Protein AF-A0A9W8LZ26-F1 (afdb_monomer_lite)

Radius of gyration: 51.11 Å; chains: 1; bounding box: 99×63×144 Å

Structure (mmCIF, N/CA/C/O backbone):
data_AF-A0A9W8LZ26-F1
#
_entry.id   AF-A0A9W8LZ26-F1
#
loop_
_atom_site.group_PDB
_atom_site.id
_atom_site.type_symbol
_atom_site.label_atom_id
_atom_site.label_alt_id
_atom_site.label_comp_id
_atom_site.label_asym_id
_atom_site.label_entity_id
_atom_site.label_seq_id
_atom_site.pdbx_PDB_ins_code
_atom_site.Cartn_x
_atom_site.Cartn_y
_atom_site.Cartn_z
_atom_site.occupancy
_atom_site.B_iso_or_equiv
_atom_site.auth_seq_id
_atom_site.auth_comp_id
_atom_site.auth_asym_id
_atom_site.auth_atom_id
_atom_site.pdbx_PDB_model_num
ATOM 1 N N . MET A 1 1 ? -33.937 34.976 28.701 1.00 38.03 1 MET A N 1
ATOM 2 C CA . MET A 1 1 ? -32.952 35.588 27.787 1.00 38.03 1 MET A CA 1
ATOM 3 C C . MET A 1 1 ? -32.474 34.515 26.822 1.00 38.03 1 MET A C 1
ATOM 5 O O . MET A 1 1 ? -32.054 33.463 27.275 1.00 38.03 1 MET A O 1
ATOM 9 N N . ASN A 1 2 ? -32.680 34.784 25.532 1.00 42.53 2 ASN A N 1
ATOM 10 C CA . ASN A 1 2 ? -32.258 34.099 24.302 1.00 42.53 2 ASN A CA 1
ATOM 11 C C . ASN A 1 2 ? -32.280 32.561 24.238 1.00 42.53 2 ASN A C 1
ATOM 13 O O . ASN A 1 2 ? -31.302 31.868 24.490 1.00 42.53 2 ASN A O 1
ATOM 17 N N . VAL A 1 3 ? -33.429 32.090 23.750 1.00 39.72 3 VAL A N 1
ATOM 18 C CA . VAL A 1 3 ? -33.665 30.825 23.048 1.00 39.72 3 VAL A CA 1
ATOM 19 C C . VAL A 1 3 ? -33.300 31.019 21.570 1.00 39.72 3 VAL A C 1
ATOM 21 O O . VAL A 1 3 ? -33.713 32.014 20.978 1.00 39.72 3 VAL A O 1
ATOM 24 N N . ALA A 1 4 ? -32.597 30.067 20.952 1.00 46.25 4 ALA A N 1
ATOM 25 C CA . ALA A 1 4 ? -32.502 29.974 19.494 1.00 46.25 4 ALA A CA 1
ATOM 26 C C . ALA A 1 4 ? -32.597 28.511 19.031 1.00 46.25 4 ALA A C 1
ATOM 28 O O . ALA A 1 4 ? -31.665 27.723 19.154 1.00 46.25 4 ALA A O 1
ATOM 29 N N . THR A 1 5 ? -33.764 28.177 18.489 1.00 56.88 5 THR A N 1
ATOM 30 C CA . THR A 1 5 ? -34.102 26.967 17.729 1.00 56.88 5 THR A CA 1
ATOM 31 C C . THR A 1 5 ? -34.085 27.267 16.224 1.00 56.88 5 THR A C 1
ATOM 33 O O . THR A 1 5 ? -34.658 28.279 15.824 1.00 56.88 5 THR A O 1
ATOM 36 N N . ARG A 1 6 ? -33.540 26.369 15.387 1.00 43.69 6 ARG A N 1
ATOM 37 C CA . ARG A 1 6 ? -33.897 26.134 13.958 1.00 43.69 6 ARG A CA 1
ATOM 38 C C . ARG A 1 6 ? -33.152 24.865 13.500 1.00 43.69 6 ARG A C 1
ATOM 40 O O . ARG A 1 6 ? -31.937 24.833 13.600 1.00 43.69 6 ARG A O 1
ATOM 47 N N . SER A 1 7 ? -33.762 23.715 13.197 1.00 46.25 7 SER A N 1
ATOM 48 C CA . SER A 1 7 ? -34.788 23.337 12.196 1.00 46.25 7 SER A CA 1
ATOM 49 C C . SER A 1 7 ? -34.306 23.311 10.732 1.00 46.25 7 SER A C 1
ATOM 51 O O . SER A 1 7 ? -34.410 24.301 10.022 1.00 46.25 7 SER A O 1
ATOM 53 N N . ARG A 1 8 ? -33.807 22.133 10.317 1.00 39.56 8 ARG A N 1
ATOM 54 C CA . ARG A 1 8 ? -34.265 21.238 9.220 1.00 39.56 8 ARG A CA 1
ATOM 55 C C . ARG A 1 8 ? -34.814 21.823 7.894 1.00 39.56 8 ARG A C 1
ATOM 57 O O . ARG A 1 8 ? -35.910 22.365 7.879 1.00 39.56 8 ARG A O 1
ATOM 64 N N . ALA A 1 9 ? -34.172 21.437 6.781 1.00 39.78 9 ALA A N 1
ATOM 65 C CA . ALA A 1 9 ? -34.732 20.981 5.481 1.00 39.78 9 ALA A CA 1
ATOM 66 C C . ALA A 1 9 ? -33.552 20.349 4.695 1.00 39.78 9 ALA A C 1
ATOM 68 O O . ALA A 1 9 ? -32.489 20.951 4.665 1.00 39.78 9 ALA A O 1
ATOM 69 N N . LYS A 1 10 ? -33.501 19.086 4.240 1.00 45.56 10 LYS A N 1
ATOM 70 C CA . LYS A 1 10 ? -34.348 18.234 3.376 1.00 45.56 10 LYS A CA 1
ATOM 71 C C . LYS A 1 10 ? -34.449 18.738 1.926 1.00 45.56 10 LYS A C 1
ATOM 73 O O . LYS A 1 10 ? -35.217 19.645 1.643 1.00 45.56 10 LYS A O 1
ATOM 78 N N . GLY A 1 11 ? -33.731 18.062 1.027 1.00 34.81 11 GLY A N 1
ATOM 79 C CA . GLY A 1 11 ? -33.893 18.124 -0.425 1.00 34.81 11 GLY A CA 1
ATOM 80 C C . GLY A 1 11 ? -33.136 16.963 -1.072 1.00 34.81 11 GLY A C 1
ATOM 81 O O . GLY A 1 11 ? -31.912 16.972 -1.099 1.00 34.81 11 GLY A O 1
ATOM 82 N N . GLY A 1 12 ? -33.866 15.935 -1.506 1.00 35.41 12 GLY A N 1
ATOM 83 C CA . GLY A 1 12 ? -33.366 14.851 -2.348 1.00 35.41 12 GLY A CA 1
ATOM 84 C C . GLY A 1 12 ? -33.917 14.987 -3.768 1.00 35.41 12 GLY A C 1
ATOM 85 O O . GLY A 1 12 ? -34.971 15.591 -3.948 1.00 35.41 12 GLY A O 1
ATOM 86 N N . ASN A 1 13 ? -33.202 14.418 -4.739 1.00 33.62 13 ASN A N 1
ATOM 87 C CA . ASN A 1 13 ? -33.665 14.095 -6.096 1.00 33.62 13 ASN A CA 1
ATOM 88 C C . ASN A 1 13 ? -32.665 13.042 -6.651 1.00 33.62 13 ASN A C 1
ATOM 90 O O . ASN A 1 13 ? -31.481 13.354 -6.730 1.00 33.62 13 ASN A O 1
ATOM 94 N N . THR A 1 14 ? -32.927 11.724 -6.696 1.00 35.66 14 THR A N 1
ATOM 95 C CA . THR A 1 14 ? -33.612 10.915 -7.747 1.00 35.66 14 THR A CA 1
ATOM 96 C C . THR A 1 14 ? -33.300 11.380 -9.175 1.00 35.66 14 THR A C 1
ATOM 98 O O . THR A 1 14 ? -33.681 12.486 -9.526 1.00 35.66 14 THR A O 1
ATOM 101 N N . GLY A 1 15 ? -32.460 10.662 -9.943 1.00 33.94 15 GLY A N 1
ATOM 102 C CA . GLY A 1 15 ? -32.835 9.605 -10.923 1.00 33.94 15 GLY A CA 1
ATOM 103 C C . GLY A 1 15 ? -32.964 10.245 -12.323 1.00 33.94 15 GLY A C 1
ATOM 104 O O . GLY A 1 15 ? -33.604 11.278 -12.413 1.00 33.94 15 GLY A O 1
ATOM 105 N N . THR A 1 16 ? -32.270 9.858 -13.404 1.00 31.34 16 THR A N 1
ATOM 106 C CA . THR A 1 16 ? -32.404 8.653 -14.265 1.00 31.34 16 THR A CA 1
ATOM 107 C C . THR A 1 16 ? -31.332 8.739 -15.379 1.00 31.34 16 THR A C 1
ATOM 109 O O . THR A 1 16 ? -31.106 9.819 -15.909 1.00 31.34 16 THR A O 1
ATOM 112 N N . ALA A 1 17 ? -30.516 7.704 -15.611 1.00 35.78 17 ALA A N 1
ATOM 113 C CA . ALA A 1 17 ? -30.576 6.756 -16.743 1.00 35.78 17 ALA A CA 1
ATOM 114 C C . ALA A 1 17 ? -30.560 7.358 -18.171 1.00 35.78 17 ALA A C 1
ATOM 116 O O . ALA A 1 17 ? -31.575 7.893 -18.590 1.00 35.78 17 ALA A O 1
ATOM 117 N N . GLN A 1 18 ? -29.484 7.132 -18.948 1.00 31.70 18 GLN A N 1
ATOM 118 C CA . GLN A 1 18 ? -29.562 6.473 -20.268 1.00 31.70 18 GLN A CA 1
ATOM 119 C C . GLN A 1 18 ? -28.184 6.152 -20.883 1.00 31.70 18 GLN A C 1
ATOM 121 O O . GLN A 1 18 ? -27.165 6.769 -20.597 1.00 31.70 18 GLN A O 1
ATOM 126 N N . SER A 1 19 ? -28.217 5.114 -21.704 1.00 33.69 19 SER A N 1
ATOM 127 C CA . SER A 1 19 ? -27.185 4.285 -22.324 1.00 33.69 19 SER A CA 1
ATOM 128 C C . SER A 1 19 ? -26.871 4.678 -23.783 1.00 33.69 19 SER A C 1
ATOM 130 O O . SER A 1 19 ? -27.836 4.884 -24.504 1.00 33.69 19 SER A O 1
ATOM 132 N N . THR A 1 20 ? -25.571 4.668 -24.175 1.00 33.38 20 THR A N 1
ATOM 133 C CA . THR A 1 20 ? -24.897 4.220 -25.456 1.00 33.38 20 THR A CA 1
ATOM 134 C C . THR A 1 20 ? -25.502 4.554 -26.853 1.00 33.38 20 THR A C 1
ATOM 136 O O . THR A 1 20 ? -26.704 4.769 -26.915 1.00 33.38 20 THR A O 1
ATOM 139 N N . PRO A 1 21 ? -24.830 4.374 -28.031 1.00 53.09 21 PRO A N 1
ATOM 140 C CA . PRO A 1 21 ? -23.408 4.365 -28.475 1.00 53.09 21 PRO A CA 1
ATOM 141 C C . PRO A 1 21 ? -23.159 5.161 -29.815 1.00 53.09 21 PRO A C 1
ATOM 143 O O . PRO A 1 21 ? -24.051 5.861 -30.282 1.00 53.09 21 PRO A O 1
ATOM 146 N N . ASN A 1 22 ? -21.993 4.943 -30.468 1.00 31.17 22 ASN A N 1
ATOM 147 C CA . ASN A 1 22 ? -21.564 5.293 -31.856 1.00 31.17 22 ASN A CA 1
ATOM 148 C C . ASN A 1 22 ? -21.187 6.762 -32.156 1.00 31.17 22 ASN A C 1
ATOM 150 O O . ASN A 1 22 ? -21.786 7.666 -31.599 1.00 31.17 22 ASN A O 1
ATOM 154 N N . SER A 1 23 ? -20.315 7.128 -33.106 1.00 34.41 23 SER A N 1
ATOM 155 C CA . SER A 1 23 ? -19.194 6.547 -33.885 1.0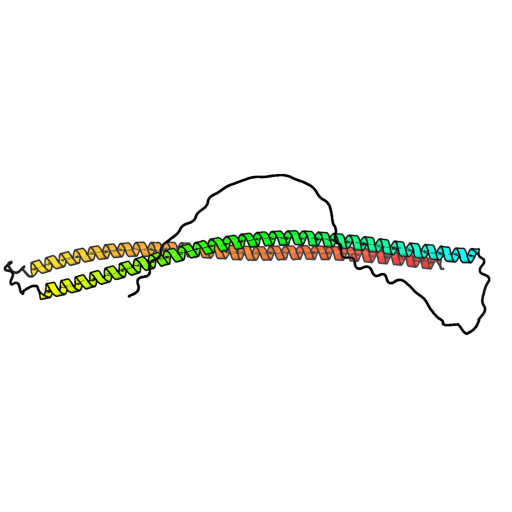0 34.41 23 SER A CA 1
ATOM 156 C C . SER A 1 23 ? -18.780 7.643 -34.890 1.00 34.41 23 SER A C 1
ATOM 158 O O . SER A 1 23 ? -19.688 8.260 -35.431 1.00 34.41 23 SER A O 1
ATOM 160 N N . THR A 1 24 ? -17.469 7.808 -35.157 1.00 33.66 24 THR A N 1
ATOM 161 C CA . THR A 1 24 ? -16.828 8.440 -36.356 1.00 33.66 24 THR A CA 1
ATOM 162 C C . THR A 1 24 ? -17.214 9.909 -36.675 1.00 33.66 24 THR A C 1
ATOM 164 O O . THR A 1 24 ? -18.378 10.256 -36.725 1.00 33.66 24 THR A O 1
ATOM 167 N N . GLU A 1 25 ? -16.308 10.876 -36.852 1.00 33.09 25 GLU A N 1
ATOM 168 C CA . GLU A 1 25 ? -15.333 11.032 -37.945 1.00 33.09 25 GLU A CA 1
ATOM 169 C C . GLU A 1 25 ? -14.238 12.065 -37.568 1.00 33.09 25 GLU A C 1
ATOM 171 O O . GLU A 1 25 ? -14.509 13.092 -36.948 1.00 33.09 25 GLU A O 1
ATOM 176 N N . THR A 1 26 ? -12.993 11.781 -37.959 1.00 36.25 26 THR A N 1
ATOM 177 C CA . THR A 1 26 ? -11.879 12.728 -38.201 1.00 36.25 26 THR A CA 1
ATOM 178 C C . THR A 1 26 ? -12.079 13.434 -39.564 1.00 36.25 26 THR A C 1
ATOM 180 O O . THR A 1 26 ? -12.882 12.916 -40.340 1.00 36.25 26 THR A O 1
ATOM 183 N N . PRO A 1 27 ? -11.361 14.525 -39.953 1.00 43.81 27 PRO A N 1
ATOM 184 C CA . PRO A 1 27 ? -9.985 14.894 -39.568 1.00 43.81 27 PRO A CA 1
ATOM 185 C C . PRO A 1 27 ? -9.717 16.420 -39.398 1.00 43.81 27 PRO A C 1
ATOM 187 O O . PRO A 1 27 ? -10.640 17.224 -39.381 1.00 43.81 27 PRO A O 1
ATOM 190 N N . SER A 1 28 ? -8.425 16.786 -39.348 1.00 32.88 28 SER A N 1
ATOM 191 C CA . SER A 1 28 ? -7.804 18.118 -39.147 1.00 32.88 28 SER A CA 1
ATOM 192 C C . SER A 1 28 ? -7.520 18.417 -37.668 1.00 32.88 28 SER A C 1
ATOM 194 O O . SER A 1 28 ? -8.382 18.225 -36.827 1.00 32.88 28 SER A O 1
ATOM 196 N N . GLU A 1 29 ? -6.334 18.818 -37.220 1.00 34.50 29 GLU A N 1
ATOM 197 C CA . GLU A 1 29 ? -5.222 19.492 -37.882 1.00 34.50 29 GLU A CA 1
ATOM 198 C C . GLU A 1 29 ? -3.963 19.260 -37.022 1.00 34.50 29 GLU A C 1
ATOM 200 O O . GLU A 1 29 ? -4.043 19.144 -35.797 1.00 34.50 29 GLU A O 1
ATOM 205 N N . ALA A 1 30 ? -2.810 19.115 -37.668 1.00 37.47 30 ALA A N 1
ATOM 206 C CA . ALA A 1 30 ? -1.523 18.931 -37.018 1.00 37.47 30 ALA A CA 1
ATOM 207 C C . ALA A 1 30 ? -0.913 20.294 -36.667 1.00 37.47 30 ALA A C 1
ATOM 209 O O . ALA A 1 30 ? -0.753 21.125 -37.554 1.00 37.47 30 ALA A O 1
ATOM 210 N N . GLU A 1 31 ? -0.473 20.483 -35.422 1.00 35.25 31 GLU A N 1
ATOM 211 C CA . GLU A 1 31 ? 0.520 21.508 -35.090 1.00 35.25 31 GLU A CA 1
ATOM 212 C C . GLU A 1 31 ? 1.811 20.834 -34.625 1.00 35.25 31 GLU A C 1
ATOM 214 O O . GLU A 1 31 ? 1.969 20.393 -33.487 1.00 35.25 31 GLU A O 1
ATOM 219 N N . ALA A 1 32 ? 2.737 20.745 -35.578 1.00 34.25 32 ALA A N 1
ATOM 220 C CA . ALA A 1 32 ? 4.161 20.627 -35.343 1.00 34.25 32 ALA A CA 1
ATOM 221 C C . ALA A 1 32 ? 4.741 22.048 -35.354 1.00 34.25 32 ALA A C 1
ATOM 223 O O . ALA A 1 32 ? 4.651 22.742 -36.365 1.00 34.25 32 ALA A O 1
ATOM 224 N N . THR A 1 33 ? 5.354 22.491 -34.260 1.00 36.38 33 THR A N 1
ATOM 225 C CA . THR A 1 33 ? 6.185 23.699 -34.267 1.00 36.38 33 THR A CA 1
ATOM 226 C C . THR A 1 33 ? 7.583 23.342 -34.760 1.00 36.38 33 THR A C 1
ATOM 228 O O . THR A 1 33 ? 8.365 22.668 -34.090 1.00 36.38 33 THR A O 1
ATOM 231 N N . SER A 1 34 ? 7.862 23.781 -35.987 1.00 34.22 34 SER A N 1
ATOM 232 C CA . SER A 1 34 ? 9.149 23.694 -36.664 1.00 34.22 34 SER A CA 1
ATOM 233 C C . SER A 1 34 ? 10.109 24.781 -36.187 1.00 34.22 34 SER A C 1
ATOM 235 O O . SER A 1 34 ? 9.717 25.942 -36.071 1.00 34.22 34 SER A O 1
ATOM 237 N N . ILE A 1 35 ? 11.387 24.435 -36.052 1.00 39.41 35 ILE A N 1
ATOM 238 C CA . ILE A 1 35 ? 12.494 25.390 -36.132 1.00 39.41 35 ILE A CA 1
ATOM 239 C C . ILE A 1 35 ? 13.152 25.154 -37.490 1.00 39.41 35 ILE A C 1
ATOM 241 O O . ILE A 1 35 ? 13.771 24.114 -37.705 1.00 39.41 35 ILE A O 1
ATOM 245 N N . ALA A 1 36 ? 12.974 26.097 -38.412 1.00 35.72 36 ALA A N 1
ATOM 246 C CA . ALA A 1 36 ? 13.752 26.179 -39.636 1.00 35.72 36 ALA A CA 1
ATOM 247 C C . ALA A 1 36 ? 14.098 27.642 -39.912 1.00 35.72 36 ALA A C 1
ATOM 249 O O . ALA A 1 36 ? 13.241 28.517 -40.009 1.00 35.72 36 ALA A O 1
ATOM 250 N N . ASP A 1 37 ? 15.403 27.829 -39.985 1.00 35.69 37 ASP A N 1
ATOM 251 C CA . ASP A 1 37 ? 16.176 29.015 -40.279 1.00 35.69 37 ASP A CA 1
ATOM 252 C C . ASP A 1 37 ? 16.104 29.308 -41.788 1.00 35.69 37 ASP A C 1
ATOM 254 O O . ASP A 1 37 ? 16.371 28.419 -42.600 1.00 35.69 37 ASP A O 1
ATOM 258 N N . GLN A 1 38 ? 15.735 30.529 -42.177 1.00 35.81 38 GLN A N 1
ATOM 259 C CA . GLN A 1 38 ? 15.982 31.077 -43.515 1.00 35.81 38 GLN A CA 1
ATOM 260 C C . GLN A 1 38 ? 16.150 32.594 -43.413 1.00 35.81 38 GLN A C 1
ATOM 262 O O . GLN A 1 38 ? 15.192 33.336 -43.206 1.00 35.81 38 GLN A O 1
ATOM 267 N N . THR A 1 39 ? 17.378 33.060 -43.625 1.00 36.25 39 THR A N 1
ATOM 268 C CA . THR A 1 39 ? 17.670 34.437 -44.027 1.00 36.25 39 THR A CA 1
ATOM 269 C C . THR A 1 39 ? 18.197 34.422 -45.457 1.00 36.25 39 THR A C 1
ATOM 271 O O . THR A 1 39 ? 19.167 33.740 -45.779 1.00 36.25 39 THR A O 1
ATOM 274 N N . GLY A 1 40 ? 17.495 35.150 -46.326 1.00 31.92 40 GLY A N 1
ATOM 275 C CA . GLY A 1 40 ? 17.868 35.405 -47.709 1.00 31.92 40 GLY A CA 1
ATOM 276 C C . GLY A 1 40 ? 18.590 36.746 -47.867 1.00 31.92 40 GLY A C 1
ATOM 277 O O . GLY A 1 40 ? 18.153 37.764 -47.342 1.00 31.92 40 GLY A O 1
ATOM 278 N N . ASP A 1 41 ? 19.701 36.673 -48.595 1.00 31.98 41 ASP A N 1
ATOM 279 C CA . ASP A 1 41 ? 20.334 37.626 -49.517 1.00 31.98 41 ASP A CA 1
ATOM 280 C C . ASP A 1 41 ? 19.938 39.121 -49.542 1.00 31.98 41 ASP A C 1
ATOM 282 O O . ASP A 1 41 ? 18.797 39.478 -49.840 1.00 31.98 41 ASP A O 1
ATOM 286 N N . SER A 1 42 ? 20.956 40.001 -49.482 1.00 36.09 42 SER A N 1
ATOM 287 C CA . SER A 1 42 ? 21.326 40.896 -50.607 1.00 36.09 42 SER A CA 1
ATOM 288 C C . SER A 1 42 ? 22.597 41.737 -50.350 1.00 36.09 42 SER A C 1
ATOM 290 O O . SER A 1 42 ? 22.622 42.598 -49.480 1.00 36.09 42 SER A O 1
ATOM 292 N N . LYS A 1 43 ? 23.615 41.503 -51.201 1.00 36.75 43 LYS A N 1
ATOM 293 C CA . LYS A 1 43 ? 24.580 42.433 -51.854 1.00 36.75 43 LYS A CA 1
ATOM 294 C C . LYS A 1 43 ? 25.035 43.717 -51.119 1.00 36.75 43 LYS A C 1
ATOM 296 O O . LYS A 1 43 ? 24.266 44.661 -51.009 1.00 36.75 43 LYS A O 1
ATOM 301 N N . ALA A 1 44 ? 26.351 43.905 -50.942 1.00 32.81 44 ALA A N 1
ATOM 302 C CA . ALA A 1 44 ? 27.279 44.458 -51.951 1.00 32.81 44 ALA A CA 1
ATOM 303 C C . ALA A 1 44 ? 28.642 44.882 -51.347 1.00 32.81 44 ALA A C 1
ATOM 305 O O . ALA A 1 44 ? 28.721 45.330 -50.212 1.00 32.81 44 ALA A O 1
ATOM 306 N N . GLN A 1 45 ? 29.653 44.862 -52.225 1.00 30.80 45 GLN A N 1
ATOM 307 C CA . GLN A 1 45 ? 30.892 45.657 -52.246 1.00 30.80 45 GLN A CA 1
ATOM 308 C C . GLN A 1 45 ? 32.205 45.115 -51.641 1.00 30.80 45 GLN A C 1
ATOM 310 O O . GLN A 1 45 ? 32.506 45.212 -50.459 1.00 30.80 45 GLN A O 1
ATOM 315 N N . SER A 1 46 ? 33.042 44.719 -52.612 1.00 38.16 46 SER A N 1
ATOM 316 C CA . SER A 1 46 ? 34.454 45.071 -52.809 1.00 38.16 46 SER A CA 1
ATOM 317 C C . SER A 1 46 ? 35.491 44.527 -51.835 1.00 38.16 46 SER A C 1
ATOM 319 O O . SER A 1 46 ? 35.703 45.089 -50.768 1.00 38.16 46 SER A O 1
ATOM 321 N N . GLN A 1 47 ? 36.308 43.598 -52.336 1.00 35.97 47 GLN A N 1
ATOM 322 C CA . GLN A 1 47 ? 37.754 43.764 -52.237 1.00 35.97 47 GLN A CA 1
ATOM 323 C C . GLN A 1 47 ? 38.449 43.188 -53.470 1.00 35.97 47 GLN A C 1
ATOM 325 O O . GLN A 1 47 ? 38.250 42.042 -53.866 1.00 35.97 47 GLN A O 1
ATOM 330 N N . GLN A 1 48 ? 39.196 44.078 -54.112 1.00 34.25 48 GLN A N 1
ATOM 331 C CA . GLN A 1 48 ? 39.984 43.868 -55.309 1.00 34.25 48 GLN A CA 1
ATOM 332 C C . GLN A 1 48 ? 41.360 43.333 -54.900 1.00 34.25 48 GLN A C 1
ATOM 334 O O . GLN A 1 48 ? 41.954 43.773 -53.919 1.00 34.25 48 GLN A O 1
ATOM 339 N N . THR A 1 49 ? 41.826 42.371 -55.678 1.00 37.53 49 THR A N 1
ATOM 340 C CA . THR A 1 49 ? 43.089 41.640 -55.597 1.00 37.53 49 THR A CA 1
ATOM 341 C C . THR A 1 49 ? 44.295 42.465 -56.057 1.00 37.53 49 THR A C 1
ATOM 343 O O . THR A 1 49 ? 44.195 43.169 -57.055 1.00 37.53 49 THR A O 1
ATOM 346 N N . ASN A 1 50 ? 45.443 42.258 -55.406 1.00 39.44 50 ASN A N 1
ATOM 347 C CA . ASN A 1 50 ? 46.829 42.407 -55.893 1.00 39.44 50 ASN A CA 1
ATOM 348 C C . ASN A 1 50 ? 47.621 41.356 -55.084 1.00 39.44 50 ASN A C 1
ATOM 350 O O . ASN A 1 50 ? 47.393 41.274 -53.882 1.00 39.44 50 ASN A O 1
ATOM 354 N N . THR A 1 51 ? 48.498 40.471 -55.563 1.00 39.00 51 THR A N 1
ATOM 355 C CA . THR A 1 51 ? 49.433 40.352 -56.708 1.00 39.00 51 THR A CA 1
ATOM 356 C C . THR A 1 51 ? 50.095 38.945 -56.558 1.00 39.00 51 THR A C 1
ATOM 358 O O . THR A 1 51 ? 49.819 38.282 -55.559 1.00 39.00 51 THR A O 1
ATOM 361 N N . PRO A 1 52 ? 51.089 38.529 -57.364 1.00 49.22 52 PRO A N 1
ATOM 362 C CA . PRO A 1 52 ? 51.071 38.130 -58.765 1.00 49.22 52 PRO A CA 1
ATOM 363 C C . PRO A 1 52 ? 51.449 36.634 -58.940 1.00 49.22 52 PRO A C 1
ATOM 365 O O . PRO A 1 52 ? 51.608 35.889 -57.979 1.00 49.22 52 PRO A O 1
ATOM 368 N N . ALA A 1 53 ? 51.543 36.238 -60.206 1.00 46.66 53 ALA A N 1
ATOM 369 C CA . ALA A 1 53 ? 51.897 34.939 -60.766 1.00 46.66 53 ALA A CA 1
ATOM 370 C C . ALA A 1 53 ? 53.032 34.155 -60.081 1.00 46.66 53 ALA A C 1
ATOM 372 O O . ALA A 1 53 ? 54.034 34.739 -59.686 1.00 46.66 53 ALA A O 1
ATOM 373 N N . ASP A 1 54 ? 52.904 32.826 -60.122 1.00 38.69 54 ASP A N 1
ATOM 374 C CA . ASP A 1 54 ? 53.948 31.992 -60.717 1.00 38.69 54 ASP A CA 1
ATOM 375 C C . ASP A 1 54 ? 53.319 30.863 -61.546 1.00 38.69 54 ASP A C 1
ATOM 377 O O . ASP A 1 54 ? 52.341 30.217 -61.157 1.00 38.69 54 ASP A O 1
ATOM 381 N N . ASP A 1 55 ? 53.869 30.737 -62.749 1.00 47.28 55 ASP A N 1
ATOM 382 C CA . ASP A 1 55 ? 53.555 29.803 -63.817 1.00 47.28 55 ASP A CA 1
ATOM 383 C C . ASP A 1 55 ? 53.849 28.355 -63.420 1.00 47.28 55 ASP A C 1
ATOM 385 O O . ASP A 1 55 ?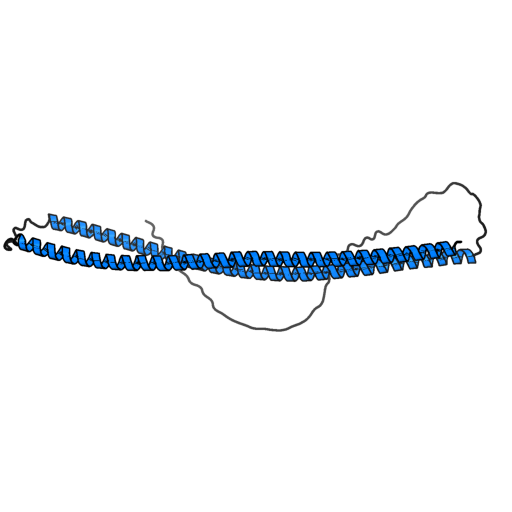 54.980 28.019 -63.096 1.00 47.28 55 ASP A O 1
ATOM 389 N N . GLU A 1 56 ? 52.856 27.479 -63.581 1.00 44.06 56 GLU A N 1
ATOM 390 C CA . GLU A 1 56 ? 53.058 26.107 -64.069 1.00 44.06 56 GLU A CA 1
ATOM 391 C C . GLU A 1 56 ? 51.713 25.546 -64.568 1.00 44.06 56 GLU A C 1
ATOM 393 O O . GLU A 1 56 ? 51.128 24.598 -64.044 1.00 44.06 56 GLU A O 1
ATOM 398 N N . SER A 1 57 ? 51.164 26.172 -65.614 1.00 46.25 57 SER A N 1
ATOM 399 C CA . SER A 1 57 ? 50.043 25.590 -66.356 1.00 46.25 57 SER A CA 1
ATOM 400 C C . SER A 1 57 ? 50.571 24.552 -67.346 1.00 46.25 57 SER A C 1
ATOM 402 O O . SER A 1 57 ? 50.646 24.767 -68.554 1.00 46.25 57 SER A O 1
ATOM 404 N N . ALA A 1 58 ? 50.914 23.368 -66.833 1.00 49.78 58 ALA A N 1
ATOM 405 C CA . ALA A 1 58 ? 50.864 22.177 -67.668 1.00 49.78 58 ALA A CA 1
ATOM 406 C C . ALA A 1 58 ? 49.450 22.124 -68.265 1.00 49.78 58 ALA A C 1
ATOM 408 O O . ALA A 1 58 ? 48.468 22.099 -67.522 1.00 49.78 58 ALA A O 1
ATOM 409 N N . SER A 1 59 ? 49.325 22.178 -69.592 1.00 55.09 59 SER A N 1
ATOM 410 C CA . SER A 1 59 ? 48.035 22.105 -70.273 1.00 55.09 59 SER A CA 1
ATOM 411 C C . SER A 1 59 ? 47.412 20.733 -70.005 1.00 55.09 59 SER A C 1
ATOM 413 O O . SER A 1 59 ? 47.642 19.770 -70.740 1.00 55.09 59 SER A O 1
ATOM 415 N N . ILE A 1 60 ? 46.663 20.616 -68.909 1.00 58.81 60 ILE A N 1
ATOM 416 C CA . ILE A 1 60 ? 45.883 19.428 -68.588 1.00 58.81 60 ILE A CA 1
ATOM 417 C C . ILE A 1 60 ? 44.882 19.288 -69.731 1.00 58.81 60 ILE A C 1
ATOM 419 O O . ILE A 1 60 ? 44.043 20.164 -69.940 1.00 58.81 60 ILE A O 1
ATOM 423 N N . SER A 1 61 ? 45.006 18.222 -70.523 1.00 68.19 61 SER A N 1
ATOM 424 C CA . SER A 1 61 ? 44.076 17.997 -71.626 1.00 68.19 61 SER A CA 1
ATOM 425 C C . SER A 1 61 ? 42.649 17.932 -71.065 1.00 68.19 61 SER A C 1
ATOM 427 O O . SER A 1 61 ? 42.431 17.389 -69.982 1.00 68.19 61 SER A O 1
ATOM 429 N N . ILE A 1 62 ? 41.667 18.489 -71.783 1.00 71.31 62 ILE A N 1
ATOM 430 C CA . ILE A 1 62 ? 40.240 18.472 -71.398 1.00 71.31 62 ILE A CA 1
ATOM 431 C C . ILE A 1 62 ? 39.790 17.078 -70.884 1.00 71.31 62 ILE A C 1
ATOM 433 O O . ILE A 1 62 ? 39.103 17.012 -69.861 1.00 71.31 62 ILE A O 1
ATOM 437 N N . PRO A 1 63 ? 40.233 15.949 -71.485 1.00 81.75 63 PRO A N 1
ATOM 438 C CA . PRO A 1 63 ? 40.016 14.615 -70.923 1.00 81.75 63 PRO A CA 1
ATOM 439 C C . PRO A 1 63 ? 40.507 14.416 -69.480 1.00 81.75 63 PRO A C 1
ATOM 441 O O . PRO A 1 63 ? 39.779 13.861 -68.661 1.00 81.75 63 PRO A O 1
ATOM 444 N N . ALA A 1 64 ? 41.711 14.872 -69.134 1.00 79.56 64 ALA A N 1
ATOM 445 C CA . ALA A 1 64 ? 42.275 14.713 -67.794 1.00 79.56 64 ALA A CA 1
ATOM 446 C C . ALA A 1 64 ? 41.536 15.558 -66.736 1.00 79.56 64 ALA A C 1
ATOM 448 O O . ALA A 1 64 ? 41.351 15.101 -65.605 1.00 79.56 64 ALA A O 1
ATOM 449 N N . GLN A 1 65 ? 41.030 16.739 -67.106 1.00 83.94 65 GLN A N 1
ATOM 450 C CA . GLN A 1 65 ? 40.196 17.558 -66.221 1.00 83.94 65 GLN A CA 1
ATOM 451 C C . GLN A 1 65 ? 38.813 16.922 -65.990 1.00 83.94 65 GLN A C 1
ATOM 453 O O . GLN A 1 65 ? 38.357 16.841 -64.848 1.00 83.94 65 GLN A O 1
ATOM 458 N N . ASN A 1 66 ? 38.193 16.371 -67.040 1.00 88.31 66 ASN A N 1
ATOM 459 C CA . ASN A 1 66 ? 36.935 15.624 -66.928 1.00 88.31 66 ASN A CA 1
ATOM 460 C C . ASN A 1 66 ? 37.082 14.375 -66.045 1.00 88.31 66 ASN A C 1
ATOM 462 O O . ASN A 1 66 ? 36.222 14.103 -65.209 1.00 88.31 66 ASN A O 1
ATOM 466 N N . ILE A 1 67 ? 38.195 13.642 -66.174 1.00 89.44 67 ILE A N 1
ATOM 467 C CA . ILE A 1 67 ? 38.496 12.482 -65.322 1.00 89.44 67 ILE A CA 1
ATOM 468 C C . ILE A 1 67 ? 38.649 12.904 -63.855 1.00 89.44 67 ILE A C 1
ATOM 470 O O . ILE A 1 67 ? 38.159 12.206 -62.966 1.00 89.44 67 ILE A O 1
ATOM 474 N N . ARG A 1 68 ? 39.297 14.044 -63.579 1.00 89.12 68 ARG A N 1
ATOM 475 C CA . ARG A 1 68 ? 39.434 14.568 -62.211 1.00 89.12 68 ARG A CA 1
ATOM 476 C C . ARG A 1 68 ? 38.074 14.911 -61.600 1.00 89.12 68 ARG A C 1
ATOM 478 O O . ARG A 1 68 ? 37.798 14.462 -60.491 1.00 89.12 68 ARG A O 1
ATOM 485 N N . HIS A 1 69 ? 37.214 15.617 -62.336 1.00 88.81 69 HIS A N 1
ATOM 486 C CA . HIS A 1 69 ? 35.855 15.932 -61.883 1.00 88.81 69 HIS A CA 1
ATOM 487 C C . HIS A 1 69 ? 35.003 14.681 -61.657 1.00 88.81 69 HIS A C 1
ATOM 489 O O . HIS A 1 69 ? 34.303 14.593 -60.652 1.00 88.81 69 HIS A O 1
ATOM 495 N N . PHE A 1 70 ? 35.092 13.688 -62.544 1.00 93.00 70 PHE A N 1
ATOM 496 C CA . PHE A 1 70 ? 34.377 12.426 -62.373 1.00 93.00 70 PHE A CA 1
ATOM 497 C C . PHE A 1 70 ? 34.831 11.679 -61.111 1.00 93.00 70 PHE A C 1
ATOM 499 O O . PHE A 1 70 ? 34.000 11.231 -60.325 1.00 93.00 70 PHE A O 1
ATOM 506 N N . LYS A 1 71 ? 36.145 11.591 -60.863 1.00 93.88 71 LYS A N 1
ATOM 507 C CA . LYS A 1 71 ? 36.682 10.980 -59.634 1.00 93.88 71 LYS A CA 1
ATOM 508 C C . LYS A 1 71 ? 36.195 11.703 -58.381 1.00 93.88 71 LYS A C 1
ATOM 510 O O . LYS A 1 71 ? 35.791 11.053 -57.422 1.00 93.88 71 LYS A O 1
ATOM 515 N N . GLU A 1 72 ? 36.207 13.032 -58.395 1.00 94.25 72 GLU A N 1
ATOM 516 C CA . GLU A 1 72 ? 35.705 13.842 -57.285 1.00 94.25 72 GLU A CA 1
ATOM 517 C C . GLU A 1 72 ? 34.207 13.610 -57.044 1.00 94.25 72 GLU A C 1
ATOM 519 O O . GLU A 1 72 ? 33.799 13.401 -55.902 1.00 94.25 72 GLU A O 1
ATOM 524 N N . GLN A 1 73 ? 33.398 13.547 -58.107 1.00 95.00 73 GLN A N 1
ATOM 525 C CA . GLN A 1 73 ? 31.983 13.191 -58.003 1.00 95.00 73 GLN A CA 1
ATOM 526 C C . GLN A 1 73 ? 31.793 11.803 -57.388 1.00 95.00 73 GLN A C 1
ATOM 528 O O . GLN A 1 73 ? 31.039 11.678 -56.431 1.00 95.00 73 GLN A O 1
ATOM 533 N N . VAL A 1 74 ? 32.517 10.781 -57.855 1.00 95.06 74 VAL A N 1
ATOM 534 C CA . VAL A 1 74 ? 32.418 9.414 -57.311 1.00 95.06 74 VAL A CA 1
ATOM 535 C C . VAL A 1 74 ? 32.792 9.365 -55.825 1.00 95.06 74 VAL A C 1
ATOM 537 O O . VAL A 1 74 ? 32.095 8.723 -55.033 1.00 95.06 74 VAL A O 1
ATOM 540 N N . VAL A 1 75 ? 33.855 10.065 -55.416 1.00 95.44 75 VAL A N 1
ATOM 541 C CA . VAL A 1 75 ? 34.261 10.154 -54.003 1.00 95.44 75 VAL A CA 1
ATOM 542 C C . VAL A 1 75 ? 33.200 10.880 -53.174 1.00 95.44 75 VAL A C 1
ATOM 544 O O . VAL A 1 75 ? 32.846 10.408 -52.092 1.00 95.44 75 VAL A O 1
ATOM 547 N N . ASN A 1 76 ? 32.645 11.983 -53.677 1.00 94.19 76 ASN A N 1
ATOM 548 C CA . ASN A 1 76 ? 31.597 12.736 -52.988 1.00 94.19 76 ASN A CA 1
ATOM 549 C C . ASN A 1 76 ? 30.301 11.927 -52.852 1.00 94.19 76 ASN A C 1
ATOM 551 O O . ASN A 1 76 ? 29.733 11.874 -51.762 1.00 94.19 76 ASN A O 1
ATOM 555 N N . THR A 1 77 ? 29.868 11.227 -53.904 1.00 95.00 77 THR A N 1
ATOM 556 C CA . THR A 1 77 ? 28.713 10.321 -53.844 1.00 95.00 77 THR A CA 1
ATOM 557 C C . THR A 1 77 ? 28.954 9.186 -52.849 1.00 95.00 77 THR A C 1
ATOM 559 O O . THR A 1 77 ? 28.069 8.868 -52.060 1.00 95.00 77 THR A O 1
ATOM 562 N N . SER A 1 78 ? 30.166 8.623 -52.808 1.00 94.25 78 SER A N 1
ATOM 563 C CA . SER A 1 78 ? 30.526 7.577 -51.839 1.00 94.25 78 SER A CA 1
ATOM 564 C C . SER A 1 78 ? 30.498 8.087 -50.393 1.00 94.25 78 SER A C 1
ATOM 566 O O . SER A 1 78 ? 29.999 7.396 -49.504 1.00 94.25 78 SER A O 1
ATOM 568 N N . ARG A 1 79 ? 30.976 9.316 -50.142 1.00 95.31 79 ARG A N 1
ATOM 569 C CA . ARG A 1 79 ? 30.865 9.966 -48.823 1.00 95.31 79 ARG A CA 1
ATOM 570 C C . ARG A 1 79 ? 29.407 10.182 -48.427 1.00 95.31 79 ARG A C 1
ATOM 572 O O . ARG A 1 79 ? 29.047 9.890 -47.291 1.00 95.31 79 ARG A O 1
ATOM 579 N N . LEU A 1 80 ? 28.572 10.641 -49.357 1.00 96.25 80 LEU A N 1
ATOM 580 C CA . LEU A 1 80 ? 27.151 10.872 -49.107 1.00 96.25 80 LEU A CA 1
ATOM 581 C C . LEU A 1 80 ? 26.408 9.568 -48.772 1.00 96.25 80 LEU A C 1
ATOM 583 O O . LEU A 1 80 ? 25.639 9.534 -47.816 1.00 96.25 80 LEU A O 1
ATOM 587 N N . LEU A 1 81 ? 26.691 8.475 -49.490 1.00 96.38 81 LEU A N 1
ATOM 588 C CA . LEU A 1 81 ? 26.135 7.151 -49.186 1.00 96.38 81 LEU A CA 1
ATOM 589 C C . LEU A 1 81 ? 26.517 6.670 -47.782 1.00 96.38 81 LEU A C 1
ATOM 591 O O . LEU A 1 81 ? 25.686 6.091 -47.085 1.00 96.38 81 LEU A O 1
ATOM 595 N N . LYS A 1 82 ? 27.753 6.938 -47.341 1.00 96.31 82 LYS A N 1
ATOM 596 C CA . LYS A 1 82 ? 28.177 6.617 -45.974 1.00 96.31 82 LYS A CA 1
ATOM 597 C C . LYS A 1 82 ? 27.375 7.405 -44.937 1.00 96.31 82 LYS A C 1
ATOM 599 O O . LYS A 1 82 ? 26.891 6.803 -43.986 1.00 96.31 82 LYS A O 1
ATOM 604 N N . VAL A 1 83 ? 27.182 8.709 -45.150 1.00 97.12 83 VAL A N 1
ATOM 605 C CA . VAL A 1 83 ? 26.355 9.549 -44.265 1.00 97.12 83 VAL A CA 1
ATOM 606 C C . VAL A 1 83 ? 24.928 9.006 -44.175 1.00 97.12 83 VAL A C 1
ATOM 608 O O . VAL A 1 83 ? 24.420 8.854 -43.069 1.00 97.12 83 VAL A O 1
ATOM 611 N N . PHE A 1 84 ? 24.307 8.640 -45.301 1.00 96.69 84 PHE A N 1
ATOM 612 C CA . PHE A 1 84 ? 22.973 8.031 -45.287 1.00 96.69 84 PHE A CA 1
ATOM 613 C C . PHE A 1 84 ? 22.943 6.700 -44.530 1.00 96.69 84 PHE A C 1
ATOM 615 O O . PHE A 1 84 ? 22.046 6.484 -43.722 1.00 96.69 84 PHE A O 1
ATOM 622 N N . SER A 1 85 ? 23.937 5.830 -44.728 1.00 96.12 85 SER A N 1
ATOM 623 C CA . SER A 1 85 ? 24.014 4.557 -43.999 1.00 96.12 85 SER A CA 1
ATOM 624 C C . SER A 1 85 ? 24.180 4.757 -42.489 1.00 96.12 85 SER A C 1
ATOM 626 O O . SER A 1 85 ? 23.583 4.030 -41.693 1.00 96.12 85 SER A O 1
ATOM 628 N N . ASP A 1 86 ? 24.977 5.740 -42.075 1.00 95.12 86 ASP A N 1
ATOM 629 C CA . ASP A 1 86 ? 25.169 6.045 -40.659 1.00 95.12 86 ASP A CA 1
ATOM 630 C C . ASP A 1 86 ? 23.899 6.669 -40.051 1.00 95.12 86 ASP A C 1
ATOM 632 O O . ASP A 1 86 ? 23.484 6.256 -38.966 1.00 95.12 86 ASP A O 1
ATOM 636 N N . GLN A 1 87 ? 23.202 7.539 -40.791 1.00 95.94 87 GLN A N 1
ATOM 637 C CA . GLN A 1 87 ? 21.890 8.072 -40.403 1.00 95.94 87 GLN A CA 1
ATOM 638 C C . GLN A 1 87 ? 20.812 6.984 -40.299 1.00 95.94 87 GLN A C 1
ATOM 640 O O . GLN A 1 87 ? 20.002 7.014 -39.376 1.00 95.94 87 GLN A O 1
ATOM 645 N N . GLU A 1 88 ? 20.797 5.991 -41.192 1.00 96.38 88 GLU A N 1
ATOM 646 C CA . GLU A 1 88 ? 19.870 4.855 -41.099 1.00 96.38 88 GLU A CA 1
ATOM 647 C C . GLU A 1 88 ? 20.093 4.038 -39.821 1.00 96.38 88 GLU A C 1
ATOM 649 O O . GLU A 1 88 ? 19.130 3.651 -39.151 1.00 96.38 88 GLU A O 1
ATOM 654 N N . LYS A 1 89 ? 21.356 3.804 -39.441 1.00 96.81 89 LYS A N 1
ATOM 655 C CA . LYS A 1 89 ? 21.690 3.111 -38.185 1.00 96.81 89 LYS A CA 1
ATOM 656 C C . LYS A 1 89 ? 21.275 3.929 -36.969 1.00 96.81 89 LYS A C 1
ATOM 658 O O . LYS A 1 89 ? 20.750 3.367 -36.009 1.00 96.81 89 LYS A O 1
ATOM 663 N N . GLU A 1 90 ? 21.513 5.235 -36.992 1.00 96.31 90 GLU A N 1
ATOM 664 C CA . GLU A 1 90 ? 21.114 6.135 -35.911 1.00 96.31 90 GLU A CA 1
ATOM 665 C C . GLU A 1 90 ? 19.587 6.195 -35.772 1.00 96.31 90 GLU A C 1
ATOM 667 O O . GLU A 1 90 ? 19.059 6.047 -34.669 1.00 96.31 90 GLU A O 1
ATOM 672 N N . LEU A 1 91 ? 18.859 6.262 -36.890 1.00 95.50 91 LEU A N 1
ATOM 673 C CA . LEU A 1 91 ? 17.399 6.194 -36.913 1.00 95.50 91 LEU A CA 1
ATOM 674 C C . LEU A 1 91 ? 16.878 4.867 -36.342 1.00 95.50 91 LEU A C 1
ATOM 676 O O . LEU A 1 91 ? 15.889 4.853 -35.606 1.00 95.50 91 LEU A O 1
ATOM 680 N N . ALA A 1 92 ? 17.528 3.745 -36.662 1.00 95.94 92 ALA A N 1
ATOM 681 C CA . ALA A 1 92 ? 17.170 2.443 -36.107 1.00 95.94 92 ALA A CA 1
ATOM 682 C C . ALA A 1 92 ? 17.373 2.396 -34.582 1.00 95.94 92 ALA A C 1
ATOM 684 O O . ALA A 1 92 ? 16.493 1.910 -33.866 1.00 95.94 92 ALA A O 1
ATOM 685 N N . LYS A 1 93 ? 18.481 2.956 -34.075 1.00 96.81 93 LYS A N 1
ATOM 686 C CA . LYS A 1 93 ? 18.735 3.087 -32.630 1.00 96.81 93 LYS A CA 1
ATOM 687 C C . LYS A 1 93 ? 17.680 3.958 -31.949 1.00 96.81 93 LYS A C 1
ATOM 689 O O . LYS A 1 93 ? 17.073 3.513 -30.978 1.00 96.81 93 LYS A O 1
ATOM 694 N N . ALA A 1 94 ? 17.380 5.131 -32.506 1.00 95.06 94 ALA A N 1
ATOM 695 C CA . ALA A 1 94 ? 16.369 6.038 -31.963 1.00 95.06 94 ALA A CA 1
ATOM 696 C C . ALA A 1 94 ? 14.974 5.386 -31.901 1.00 95.06 94 ALA A C 1
ATOM 698 O O . ALA A 1 94 ? 14.253 5.529 -30.914 1.00 95.06 94 ALA A O 1
ATOM 699 N N . LYS A 1 95 ? 14.595 4.603 -32.922 1.00 96.69 95 LYS A N 1
ATOM 700 C CA . LYS A 1 95 ? 13.336 3.835 -32.913 1.00 96.69 95 LYS A CA 1
ATOM 701 C C . LYS A 1 95 ? 13.308 2.774 -31.812 1.00 96.69 95 LYS A C 1
ATOM 703 O O . LYS A 1 95 ? 12.274 2.607 -31.164 1.00 96.69 95 LYS A O 1
ATOM 708 N N . ALA A 1 96 ? 14.416 2.068 -31.590 1.00 95.75 96 ALA A N 1
ATOM 709 C CA . ALA A 1 96 ? 14.517 1.070 -30.527 1.00 95.75 96 ALA A CA 1
ATOM 710 C C . ALA A 1 96 ? 14.428 1.710 -29.129 1.00 95.75 96 ALA A C 1
ATOM 712 O O . ALA A 1 96 ? 13.722 1.200 -28.257 1.00 95.75 96 ALA A O 1
ATOM 713 N N . GLU A 1 97 ? 15.076 2.858 -28.926 1.00 96.00 97 GLU A N 1
ATOM 714 C CA . GLU A 1 97 ? 14.975 3.628 -27.682 1.00 96.00 97 GLU A CA 1
ATOM 715 C C . GLU A 1 97 ? 13.553 4.144 -27.443 1.00 96.00 97 GLU A C 1
ATOM 717 O O . GLU A 1 97 ? 13.027 4.006 -26.337 1.00 96.00 97 GLU A O 1
ATOM 722 N N . LEU A 1 98 ? 12.882 4.652 -28.481 1.00 95.31 98 LEU A N 1
ATOM 723 C CA . LEU A 1 98 ? 11.491 5.097 -28.385 1.00 95.31 98 LEU A CA 1
ATOM 724 C C . LEU A 1 98 ? 10.551 3.947 -27.992 1.00 95.31 98 LEU A C 1
ATOM 726 O O . LEU A 1 98 ? 9.682 4.125 -27.137 1.00 95.31 98 LEU A O 1
ATOM 730 N N . ALA A 1 99 ? 10.743 2.758 -28.569 1.00 96.19 99 ALA A N 1
ATOM 731 C CA . ALA A 1 99 ? 9.981 1.568 -28.197 1.00 96.19 99 ALA A CA 1
ATOM 732 C C . ALA A 1 99 ? 10.203 1.199 -26.721 1.00 96.19 99 ALA A C 1
ATOM 734 O O . ALA A 1 99 ? 9.241 0.979 -25.984 1.00 96.19 99 ALA A O 1
ATOM 735 N N . LYS A 1 100 ? 11.458 1.233 -26.256 1.00 96.75 100 LYS A N 1
ATOM 736 C CA . LYS A 1 100 ? 11.807 0.981 -24.852 1.00 96.75 100 LYS A CA 1
ATOM 737 C C . LYS A 1 100 ? 11.155 1.994 -23.905 1.00 96.75 100 LYS A C 1
ATOM 739 O O . LYS A 1 100 ? 10.590 1.597 -22.888 1.00 96.75 100 LYS A O 1
ATOM 744 N N . HIS A 1 101 ? 11.186 3.284 -24.240 1.00 95.56 101 HIS A N 1
ATOM 745 C CA . HIS A 1 101 ? 10.519 4.326 -23.455 1.00 95.56 101 HIS A CA 1
ATOM 746 C C . HIS A 1 101 ? 8.993 4.176 -23.454 1.00 95.56 101 HIS A C 1
ATOM 748 O O . HIS A 1 101 ? 8.360 4.394 -22.421 1.00 95.56 101 HIS A O 1
ATOM 754 N N . SER A 1 102 ? 8.397 3.763 -24.576 1.00 96.00 102 SER A N 1
ATOM 755 C CA . SER A 1 102 ? 6.963 3.468 -24.655 1.00 96.00 102 SER A CA 1
ATOM 756 C C . SER A 1 102 ? 6.568 2.327 -23.715 1.00 96.00 102 SER A C 1
ATOM 758 O O . SER A 1 102 ? 5.587 2.441 -22.979 1.00 96.00 102 SER A O 1
ATOM 760 N N . ASP A 1 103 ? 7.343 1.243 -23.688 1.00 94.25 103 ASP A N 1
ATOM 761 C CA . ASP A 1 103 ? 7.061 0.107 -22.812 1.00 94.25 103 ASP A CA 1
ATOM 762 C C . ASP A 1 103 ? 7.280 0.441 -21.334 1.00 94.25 103 ASP A C 1
ATOM 764 O O . ASP A 1 103 ? 6.468 0.050 -20.492 1.00 94.25 103 ASP A O 1
ATOM 768 N N . GLU A 1 104 ? 8.305 1.232 -21.013 1.00 95.00 104 GLU A N 1
ATOM 769 C CA . GLU A 1 104 ? 8.509 1.739 -19.655 1.00 95.00 104 GLU A CA 1
ATOM 770 C C . GLU A 1 104 ? 7.353 2.648 -19.212 1.00 95.00 104 GLU A C 1
ATOM 772 O O . GLU A 1 104 ? 6.829 2.502 -18.108 1.00 95.00 104 GLU A O 1
ATOM 777 N N . SER A 1 105 ? 6.861 3.517 -20.099 1.00 91.06 105 SER A N 1
ATOM 778 C CA . SER A 1 105 ? 5.687 4.355 -19.831 1.00 91.06 105 SER A CA 1
ATOM 779 C C . SER A 1 105 ? 4.443 3.515 -19.503 1.00 91.06 105 SER A C 1
ATOM 781 O O . SER A 1 105 ? 3.742 3.801 -18.529 1.00 91.06 105 SER A O 1
ATOM 783 N N . LYS A 1 106 ? 4.198 2.418 -20.235 1.00 94.75 106 LYS A N 1
ATOM 784 C CA . LYS A 1 106 ? 3.084 1.489 -19.948 1.00 94.75 106 LYS A CA 1
ATOM 785 C C . LYS A 1 106 ? 3.243 0.792 -18.593 1.00 94.75 106 LYS A C 1
ATOM 787 O O . LYS A 1 106 ? 2.259 0.639 -17.860 1.00 94.75 106 LYS A O 1
ATOM 792 N N . ARG A 1 107 ? 4.465 0.374 -18.242 1.00 92.81 107 ARG A N 1
ATOM 793 C CA . ARG A 1 107 ? 4.765 -0.235 -16.932 1.00 92.81 107 ARG A CA 1
ATOM 794 C C . ARG A 1 107 ? 4.504 0.749 -15.801 1.00 92.81 107 ARG A C 1
ATOM 796 O O . ARG A 1 107 ? 3.762 0.422 -14.875 1.00 92.81 107 ARG A O 1
ATOM 803 N N . MET A 1 108 ? 5.024 1.968 -15.923 1.00 92.50 108 MET A N 1
ATOM 804 C CA . MET A 1 108 ? 4.811 3.042 -14.953 1.00 92.50 108 MET A CA 1
ATOM 805 C C . MET A 1 108 ? 3.330 3.399 -14.811 1.00 92.50 108 MET A C 1
ATOM 807 O O . MET A 1 108 ? 2.838 3.541 -13.693 1.00 92.50 108 MET A O 1
ATOM 811 N N . HIS A 1 109 ? 2.583 3.461 -15.915 1.00 93.19 109 HIS A N 1
ATOM 812 C CA . HIS A 1 109 ? 1.141 3.697 -15.877 1.00 93.19 109 HIS A CA 1
ATOM 813 C C . HIS A 1 109 ? 0.393 2.593 -15.113 1.00 93.19 109 HIS A C 1
ATOM 815 O O . HIS A 1 109 ? -0.476 2.876 -14.288 1.00 93.19 109 HIS A O 1
ATOM 821 N N . THR A 1 110 ? 0.766 1.330 -15.329 1.00 91.56 110 THR A N 1
ATOM 822 C CA . THR A 1 110 ? 0.175 0.186 -14.617 1.00 91.56 110 THR A CA 1
ATOM 823 C C . THR A 1 110 ? 0.498 0.226 -13.121 1.00 91.56 110 THR A C 1
ATOM 825 O O . THR A 1 110 ? -0.387 0.010 -12.289 1.00 91.56 110 THR A O 1
ATOM 828 N N . ALA A 1 111 ? 1.743 0.555 -12.762 1.00 90.19 111 ALA A N 1
ATOM 829 C CA . ALA A 1 111 ? 2.158 0.727 -11.373 1.00 90.19 111 ALA A CA 1
ATOM 830 C C . ALA A 1 111 ? 1.383 1.865 -10.688 1.00 90.19 111 ALA A C 1
ATOM 832 O O . ALA A 1 111 ? 0.880 1.684 -9.578 1.00 90.19 111 ALA A O 1
ATOM 833 N N . TYR A 1 112 ? 1.202 2.997 -11.376 1.00 92.38 112 TYR A N 1
ATOM 834 C CA . TYR A 1 112 ? 0.418 4.126 -10.878 1.00 92.38 112 TYR A CA 1
ATOM 835 C C . TYR A 1 112 ? -1.048 3.747 -10.636 1.00 92.38 112 TYR A C 1
ATOM 837 O O . TYR A 1 112 ? -1.590 4.033 -9.571 1.00 92.38 112 TYR A O 1
ATOM 845 N N . GLN A 1 113 ? -1.683 3.029 -11.570 1.00 92.94 113 GLN A N 1
ATOM 846 C CA . GLN A 1 113 ? -3.049 2.536 -11.369 1.00 92.94 113 GLN A CA 1
ATOM 847 C C . GLN A 1 113 ? -3.159 1.584 -10.171 1.00 92.94 113 GLN A C 1
ATOM 849 O O . GLN A 1 113 ? -4.142 1.633 -9.431 1.00 92.94 113 GLN A O 1
ATOM 854 N N . SER A 1 114 ? -2.168 0.711 -9.967 1.00 92.00 114 SER A N 1
ATOM 855 C CA . SER A 1 114 ? -2.139 -0.179 -8.803 1.00 92.00 114 SER A CA 1
ATOM 856 C C . SER A 1 114 ? -2.035 0.610 -7.500 1.00 92.00 114 SER A C 1
ATOM 858 O O . SER A 1 114 ? -2.789 0.345 -6.564 1.00 92.00 114 SER A O 1
ATOM 860 N N . LEU A 1 115 ? -1.141 1.601 -7.453 1.00 93.00 115 LEU A N 1
ATOM 861 C CA . LEU A 1 115 ? -0.967 2.463 -6.289 1.00 93.00 115 LEU A CA 1
ATOM 862 C C . LEU A 1 115 ? -2.240 3.264 -5.993 1.00 93.00 115 LEU A C 1
ATOM 864 O O . LEU A 1 115 ? -2.651 3.353 -4.839 1.00 93.00 115 LEU A O 1
ATOM 868 N N . GLN A 1 116 ? -2.914 3.773 -7.025 1.00 92.94 116 GLN A N 1
ATOM 869 C CA . GLN A 1 116 ? -4.180 4.485 -6.868 1.00 92.94 116 GLN A CA 1
ATOM 870 C C . GLN A 1 116 ? -5.254 3.598 -6.220 1.00 92.94 116 GLN A C 1
ATOM 872 O O . GLN A 1 116 ? -5.903 4.014 -5.264 1.00 92.94 116 GLN A O 1
ATOM 877 N N . ARG A 1 117 ? -5.390 2.339 -6.661 1.00 93.56 117 ARG A N 1
ATOM 878 C CA . ARG A 1 117 ? -6.331 1.382 -6.044 1.00 93.56 117 ARG A CA 1
ATOM 879 C C . ARG A 1 117 ? -5.990 1.089 -4.582 1.00 93.56 117 ARG A C 1
ATOM 881 O O . ARG A 1 117 ? -6.897 0.884 -3.771 1.00 93.56 117 ARG A O 1
ATOM 888 N N . GLU A 1 118 ? -4.705 1.045 -4.238 1.00 94.62 118 GLU A N 1
ATOM 889 C CA . GLU A 1 118 ? -4.260 0.860 -2.856 1.00 94.62 118 GLU A CA 1
ATOM 890 C C . GLU A 1 118 ? -4.610 2.076 -1.990 1.00 94.62 118 GLU A C 1
ATOM 892 O O . GLU A 1 118 ? -5.173 1.908 -0.907 1.00 94.62 118 GLU A O 1
ATOM 897 N N . ILE A 1 119 ? -4.369 3.292 -2.492 1.00 92.81 119 ILE A N 1
ATOM 898 C CA . ILE A 1 119 ? -4.767 4.546 -1.836 1.00 92.81 119 ILE A CA 1
ATOM 899 C C . ILE A 1 119 ? -6.280 4.558 -1.589 1.00 92.81 119 ILE A C 1
ATOM 901 O O . ILE A 1 119 ? -6.712 4.787 -0.459 1.00 92.81 119 ILE A O 1
ATOM 905 N N . ASP A 1 120 ? -7.085 4.222 -2.597 1.00 93.75 120 ASP A N 1
ATOM 906 C CA . ASP A 1 120 ? -8.548 4.187 -2.481 1.00 93.75 120 ASP A CA 1
ATOM 907 C C . ASP A 1 120 ? -9.035 3.117 -1.489 1.00 93.75 120 ASP A C 1
ATOM 909 O O . ASP A 1 120 ? -10.095 3.249 -0.869 1.00 93.75 120 ASP A O 1
ATOM 913 N N . THR A 1 121 ? -8.286 2.023 -1.340 1.00 92.75 121 THR A N 1
ATOM 914 C CA . THR A 1 121 ? -8.584 0.970 -0.360 1.00 92.75 121 THR A CA 1
ATOM 915 C C . THR A 1 121 ? -8.269 1.449 1.054 1.00 92.75 121 THR A C 1
ATOM 917 O O . THR A 1 121 ? -9.145 1.392 1.918 1.00 92.75 121 THR A O 1
ATOM 920 N N . ARG A 1 122 ? -7.082 2.029 1.274 1.00 94.12 122 ARG A N 1
ATOM 921 C CA . ARG A 1 122 ? -6.694 2.603 2.572 1.00 94.12 122 ARG A CA 1
ATOM 922 C C . ARG A 1 122 ? -7.610 3.751 2.994 1.00 94.12 122 ARG A C 1
ATOM 924 O O . ARG A 1 122 ? -7.966 3.845 4.164 1.00 94.12 122 ARG A O 1
ATOM 931 N N . ALA A 1 123 ? -8.048 4.594 2.059 1.00 93.44 123 ALA A N 1
ATOM 932 C CA . ALA A 1 123 ? -8.995 5.672 2.339 1.00 93.44 123 ALA A CA 1
ATOM 933 C C . ALA A 1 123 ? -10.346 5.133 2.845 1.00 93.44 123 ALA A C 1
ATOM 935 O O . ALA A 1 123 ? -10.905 5.660 3.809 1.00 93.44 123 ALA A O 1
ATOM 936 N N . ARG A 1 124 ? -10.853 4.046 2.244 1.00 93.56 124 ARG A N 1
ATOM 937 C CA . ARG A 1 124 ? -12.083 3.375 2.698 1.00 93.56 124 ARG A CA 1
ATOM 938 C C . ARG A 1 124 ? -11.919 2.721 4.069 1.00 93.56 124 ARG A C 1
ATOM 940 O O . ARG A 1 124 ? -12.819 2.831 4.899 1.00 93.56 124 ARG A O 1
ATOM 947 N N . GLU A 1 125 ? -10.787 2.072 4.323 1.00 94.50 125 GLU A N 1
ATOM 948 C CA . GLU A 1 125 ? -10.479 1.488 5.635 1.00 94.50 125 GLU A CA 1
ATOM 949 C C . GLU A 1 125 ? -10.392 2.558 6.728 1.00 94.50 125 GLU A C 1
ATOM 951 O O . GLU A 1 125 ? -10.976 2.393 7.798 1.00 94.50 125 GLU A O 1
ATOM 956 N N . LEU A 1 126 ? -9.747 3.690 6.438 1.00 94.50 126 LEU A N 1
ATOM 957 C CA . LEU A 1 126 ? -9.647 4.821 7.359 1.00 94.50 126 LEU A CA 1
ATOM 958 C C . LEU A 1 126 ? -11.021 5.441 7.640 1.00 94.50 126 LEU A C 1
ATOM 960 O O . LEU A 1 126 ? -11.347 5.717 8.793 1.00 94.50 126 LEU A O 1
ATOM 964 N N . ALA A 1 127 ? -11.865 5.600 6.616 1.00 95.44 127 ALA A N 1
ATOM 965 C CA . ALA A 1 127 ? -13.241 6.061 6.800 1.00 95.44 127 ALA A CA 1
ATOM 966 C C . ALA A 1 127 ? -14.050 5.111 7.701 1.00 95.44 127 ALA A C 1
ATOM 968 O O . ALA A 1 127 ? -14.793 5.567 8.571 1.00 95.44 127 ALA A O 1
ATOM 969 N N . LYS A 1 128 ? -13.867 3.793 7.541 1.00 94.94 128 LYS A N 1
ATOM 970 C CA . LYS A 1 128 ? -14.504 2.785 8.396 1.00 94.94 128 LYS A CA 1
ATOM 971 C C . LYS A 1 128 ? -14.014 2.877 9.845 1.00 94.94 128 LYS A C 1
ATOM 973 O O . LYS A 1 128 ? -14.838 2.916 10.753 1.00 94.94 128 LYS A O 1
ATOM 978 N N . ALA A 1 129 ? -12.703 2.977 10.062 1.00 94.38 129 ALA A N 1
ATOM 979 C CA . ALA A 1 129 ? -12.125 3.137 11.397 1.00 94.38 129 ALA A CA 1
ATOM 980 C C . ALA A 1 129 ? -12.605 4.432 12.083 1.00 94.38 129 ALA A C 1
ATOM 982 O O . ALA A 1 129 ? -12.936 4.434 13.269 1.00 94.38 129 ALA A O 1
ATOM 983 N N . ASN A 1 130 ? -12.729 5.531 11.333 1.00 93.81 130 ASN A N 1
ATOM 984 C CA . ASN A 1 130 ? -13.298 6.778 11.846 1.00 93.81 130 ASN A CA 1
ATOM 985 C C . ASN A 1 130 ? -14.771 6.618 12.257 1.00 93.81 130 ASN A C 1
ATOM 987 O O . ASN A 1 130 ? -15.170 7.107 13.309 1.00 93.81 130 ASN A O 1
ATOM 991 N N . ALA A 1 131 ? -15.576 5.891 11.480 1.00 94.06 131 ALA A N 1
ATOM 992 C CA . ALA A 1 131 ? -16.961 5.609 11.859 1.00 94.06 131 ALA A CA 1
ATOM 993 C C . ALA A 1 131 ? -17.053 4.740 13.129 1.00 94.06 131 ALA A C 1
ATOM 995 O O . ALA A 1 131 ? -17.888 4.992 13.998 1.00 94.06 131 ALA A O 1
ATOM 996 N N . GLU A 1 132 ? -16.182 3.736 13.267 1.00 95.38 132 GLU A N 1
ATOM 997 C CA . GLU A 1 132 ? -16.119 2.875 14.456 1.00 95.38 132 GLU A CA 1
ATOM 998 C C . GLU A 1 132 ? -15.690 3.654 15.708 1.00 95.38 132 GLU A C 1
ATOM 1000 O O . GLU A 1 132 ? -16.293 3.495 16.771 1.00 95.38 132 GLU A O 1
ATOM 1005 N N . THR A 1 133 ? -14.69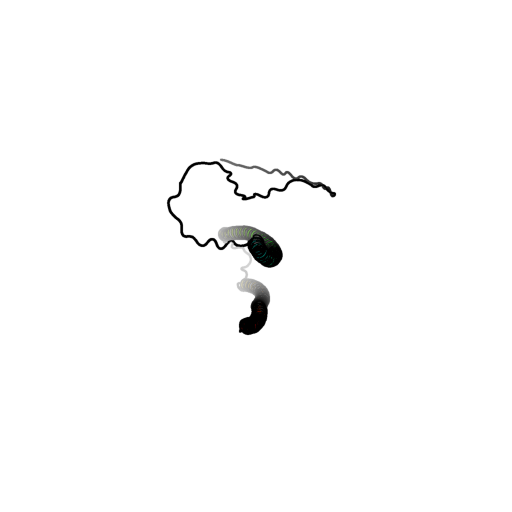7 4.538 15.586 1.00 94.00 133 THR A N 1
ATOM 1006 C CA . THR A 1 133 ? -14.250 5.392 16.700 1.00 94.00 133 THR A CA 1
ATOM 1007 C C . THR A 1 133 ? -15.317 6.398 17.129 1.00 94.00 133 THR A C 1
ATOM 1009 O O . THR A 1 133 ? -15.507 6.594 18.329 1.00 94.00 133 THR A O 1
ATOM 1012 N N . GLU A 1 134 ? -16.064 6.985 16.194 1.00 95.50 134 GLU A N 1
ATOM 1013 C CA . GLU A 1 134 ? -17.161 7.901 16.523 1.00 95.50 134 GLU A CA 1
ATOM 1014 C C . GLU A 1 134 ? -18.335 7.179 17.206 1.00 95.50 134 GLU A C 1
ATOM 1016 O O . GLU A 1 134 ? -18.919 7.687 18.168 1.00 95.50 134 GLU A O 1
ATOM 1021 N N . ASN A 1 135 ? -18.634 5.947 16.784 1.00 96.19 135 ASN A N 1
ATOM 1022 C CA . ASN A 1 135 ? -19.608 5.098 17.466 1.00 96.19 135 ASN A CA 1
ATOM 1023 C C . ASN A 1 135 ? -19.150 4.757 18.897 1.00 96.19 135 ASN A C 1
ATOM 1025 O O . ASN A 1 135 ? -19.918 4.892 19.850 1.00 96.19 135 ASN A O 1
ATOM 1029 N N . ALA A 1 136 ? -17.877 4.388 19.076 1.00 92.94 136 ALA A N 1
ATOM 1030 C CA . ALA A 1 136 ? -17.312 4.122 20.398 1.00 92.94 136 ALA A CA 1
ATOM 1031 C C . ALA A 1 136 ? -17.363 5.359 21.313 1.00 92.94 136 ALA A C 1
ATOM 1033 O O . ALA A 1 136 ? -17.730 5.238 22.481 1.00 92.94 136 ALA A O 1
ATOM 1034 N N . ARG A 1 137 ? -17.062 6.554 20.783 1.00 96.19 137 ARG A N 1
ATOM 1035 C CA . ARG A 1 137 ? -17.211 7.826 21.512 1.00 96.19 137 ARG A CA 1
ATOM 1036 C C . ARG A 1 137 ? -18.654 8.083 21.926 1.00 96.19 137 ARG A C 1
ATOM 1038 O O . ARG A 1 137 ? -18.899 8.396 23.085 1.00 96.19 137 ARG A O 1
ATOM 1045 N N . SER A 1 138 ? -19.602 7.897 21.011 1.00 96.38 138 SER A N 1
ATOM 1046 C CA . SER A 1 138 ? -21.032 8.062 21.302 1.00 96.38 138 SER A CA 1
ATOM 1047 C C . SER A 1 138 ? -21.489 7.120 22.421 1.00 96.38 138 SER A C 1
ATOM 1049 O O . SER A 1 138 ? -22.213 7.522 23.331 1.00 96.38 138 SER A O 1
ATOM 1051 N N . LEU A 1 139 ? -21.019 5.870 22.399 1.00 96.69 139 LEU A N 1
ATOM 1052 C CA . LEU A 1 139 ? -21.324 4.886 23.432 1.00 96.69 139 LEU A CA 1
ATOM 1053 C C . LEU A 1 139 ? -20.695 5.244 24.785 1.00 96.69 139 LEU A C 1
ATOM 1055 O O . LEU A 1 139 ? -21.332 5.035 25.816 1.00 96.69 139 LEU A O 1
ATOM 1059 N N . LEU A 1 140 ? -19.483 5.805 24.798 1.00 96.25 140 LEU A N 1
ATOM 1060 C CA . LEU A 1 140 ? -18.852 6.305 26.022 1.00 96.25 140 LEU A CA 1
ATOM 1061 C C . LEU A 1 140 ? -19.662 7.440 26.653 1.00 96.25 140 LEU A C 1
ATOM 1063 O O . LEU A 1 140 ? -19.939 7.369 27.846 1.00 96.25 140 LEU A O 1
ATOM 1067 N N . VAL A 1 141 ? -20.112 8.417 25.860 1.00 97.38 141 VAL A N 1
ATOM 1068 C CA . VAL A 1 141 ? -20.948 9.527 26.353 1.00 97.38 141 VAL A CA 1
ATOM 1069 C C . VAL A 1 141 ? -22.230 9.000 27.002 1.00 97.38 141 VAL A C 1
ATOM 1071 O O . VAL A 1 141 ? -22.538 9.356 28.136 1.00 97.38 141 VAL A O 1
ATOM 1074 N N . LEU A 1 142 ? -22.933 8.071 26.344 1.00 96.62 142 LEU A N 1
ATOM 1075 C CA . LEU A 1 142 ? -24.139 7.455 26.914 1.00 96.62 142 LEU A CA 1
ATOM 1076 C C . LEU A 1 142 ? -23.859 6.738 28.244 1.00 96.62 142 LEU A C 1
ATOM 1078 O O . LEU A 1 142 ? -24.677 6.782 29.164 1.00 96.62 142 LEU A O 1
ATOM 1082 N N . ARG A 1 143 ? -22.701 6.080 28.369 1.00 94.88 143 ARG A N 1
ATOM 1083 C CA . ARG A 1 143 ? -22.295 5.421 29.618 1.00 94.88 143 ARG A CA 1
ATOM 1084 C C . ARG A 1 143 ? -21.928 6.416 30.712 1.00 94.88 143 ARG A C 1
ATOM 1086 O O . ARG A 1 143 ? -22.248 6.162 31.870 1.00 94.88 143 ARG A O 1
ATOM 1093 N N . GLU A 1 144 ? -21.301 7.537 30.378 1.00 96.25 144 GLU A N 1
ATOM 1094 C CA . GLU A 1 144 ? -21.014 8.612 31.334 1.00 96.25 144 GLU A CA 1
ATOM 1095 C C . GLU A 1 144 ? -22.296 9.272 31.860 1.00 96.25 144 GLU A C 1
ATOM 1097 O O . GLU A 1 144 ? -22.417 9.513 33.066 1.00 96.25 144 GLU A O 1
ATOM 1102 N N . GLU A 1 145 ? -23.284 9.500 30.991 1.00 96.62 145 GLU A N 1
ATOM 1103 C CA . GLU A 1 145 ? -24.610 9.990 31.383 1.00 96.62 145 GLU A CA 1
ATOM 1104 C C . GLU A 1 145 ? -25.322 9.004 32.323 1.00 96.62 145 GLU A C 1
ATOM 1106 O O . GLU A 1 145 ? -25.860 9.397 33.363 1.00 96.62 145 GLU A O 1
ATOM 1111 N N . GLU A 1 146 ? -25.292 7.708 31.998 1.00 96.38 146 GLU A N 1
ATOM 1112 C CA . GLU A 1 146 ? -25.878 6.654 32.829 1.00 96.38 146 GLU A CA 1
ATOM 1113 C C . GLU A 1 146 ? -25.189 6.561 34.200 1.00 96.38 146 GLU A C 1
ATOM 1115 O O . GLU A 1 146 ? -25.866 6.522 35.230 1.00 96.38 146 GLU A O 1
ATOM 1120 N N . LEU A 1 147 ? -23.853 6.612 34.240 1.00 95.75 147 LEU A N 1
ATOM 1121 C CA . LEU A 1 147 ? -23.086 6.638 35.489 1.00 95.75 147 LEU A CA 1
ATOM 1122 C C . LEU A 1 147 ? -23.416 7.864 36.341 1.00 95.75 147 LEU A C 1
ATOM 1124 O O . LEU A 1 147 ? -23.536 7.745 37.560 1.00 95.75 147 LEU A O 1
ATOM 1128 N N . SER A 1 148 ? -23.585 9.029 35.717 1.00 96.06 148 SER A N 1
ATOM 1129 C CA . SER A 1 148 ? -23.958 10.262 36.418 1.00 96.06 148 SER A CA 1
ATOM 1130 C C . SER A 1 148 ? -25.356 10.155 37.027 1.00 96.06 148 SER A C 1
ATOM 1132 O O . SER A 1 148 ? -25.544 10.501 38.192 1.00 96.06 148 SER A O 1
ATOM 1134 N N . ARG A 1 149 ? -26.321 9.577 36.297 1.00 96.38 149 ARG A N 1
ATOM 1135 C CA . ARG A 1 149 ? -27.664 9.290 36.826 1.00 96.38 149 ARG A CA 1
ATOM 1136 C C . ARG A 1 149 ? -27.614 8.323 38.011 1.00 96.38 149 ARG A C 1
ATOM 1138 O O . ARG A 1 149 ? -28.284 8.557 39.012 1.00 96.38 149 ARG A O 1
ATOM 1145 N N . VAL A 1 150 ? -26.827 7.250 37.912 1.00 96.00 150 VAL A N 1
ATOM 1146 C CA . VAL A 1 150 ? -26.672 6.266 38.998 1.00 96.00 150 VAL A CA 1
ATOM 1147 C C . VAL A 1 150 ? -26.029 6.898 40.234 1.00 96.00 150 VAL A C 1
ATOM 1149 O O . VAL A 1 150 ? -26.470 6.617 41.345 1.00 96.00 150 VAL A O 1
ATOM 1152 N N . ARG A 1 151 ? -25.029 7.773 40.062 1.00 95.50 151 ARG A N 1
ATOM 1153 C CA . ARG A 1 151 ? -24.430 8.533 41.172 1.00 95.50 151 ARG A CA 1
ATOM 1154 C C . ARG A 1 151 ? -25.451 9.442 41.853 1.00 95.50 151 ARG A C 1
ATOM 1156 O O . ARG A 1 151 ? -25.566 9.368 43.068 1.00 95.50 151 ARG A O 1
ATOM 1163 N N . GLY A 1 152 ? -26.246 10.192 41.088 1.00 95.56 152 GLY A N 1
ATOM 1164 C CA . GLY A 1 152 ? -27.317 11.024 41.649 1.00 95.56 152 GLY A CA 1
ATOM 1165 C C . GLY A 1 152 ? -28.354 10.207 42.427 1.00 95.56 152 GLY A C 1
ATOM 1166 O O . GLY A 1 152 ? -28.652 10.517 43.572 1.00 95.56 152 GLY A O 1
ATOM 1167 N N . LEU A 1 153 ? -28.828 9.086 41.867 1.00 95.75 153 LEU A N 1
ATOM 1168 C CA . LEU A 1 153 ? -29.755 8.188 42.572 1.00 95.75 153 LEU A CA 1
ATOM 1169 C C . LEU A 1 153 ? -29.155 7.607 43.858 1.00 95.75 153 LEU A C 1
ATOM 1171 O O . LEU A 1 153 ? -29.872 7.412 44.837 1.00 95.75 153 LEU A O 1
ATOM 1175 N N . LYS A 1 154 ? -27.853 7.303 43.858 1.00 96.38 154 LYS A N 1
ATOM 1176 C CA . LYS A 1 154 ? -27.140 6.840 45.051 1.00 96.38 154 LYS A CA 1
ATOM 1177 C C . LYS A 1 154 ? -27.133 7.923 46.127 1.00 96.38 154 LYS A C 1
ATOM 1179 O O . LYS A 1 154 ? -27.473 7.618 47.263 1.00 96.38 154 LYS A O 1
ATOM 1184 N N . GLU A 1 155 ? -26.781 9.154 45.766 1.00 95.94 155 GLU A N 1
ATOM 1185 C CA . GLU A 1 155 ? -26.769 10.302 46.680 1.00 95.94 155 GLU A CA 1
ATOM 1186 C C . GLU A 1 155 ? -28.170 10.577 47.252 1.00 95.94 155 GLU A C 1
ATOM 1188 O O . GLU A 1 155 ? -28.314 10.709 48.466 1.00 95.94 155 GLU A O 1
ATOM 1193 N N . ASP A 1 156 ? -29.215 10.547 46.418 1.00 94.88 156 ASP A N 1
ATOM 1194 C CA . ASP A 1 156 ? -30.612 10.708 46.847 1.00 94.88 156 ASP A CA 1
ATOM 1195 C C . ASP A 1 156 ? -31.057 9.608 47.824 1.00 94.88 156 ASP A C 1
ATOM 1197 O O . ASP A 1 156 ? -31.765 9.865 48.803 1.00 94.88 156 ASP A O 1
ATOM 1201 N N . LEU A 1 157 ? -30.661 8.357 47.563 1.00 93.38 157 LEU A N 1
ATOM 1202 C CA . LEU A 1 157 ? -30.950 7.233 48.452 1.00 93.38 157 LEU A CA 1
ATOM 1203 C C . LEU A 1 157 ? -30.184 7.348 49.769 1.00 93.38 157 LEU A C 1
ATOM 1205 O O . LEU A 1 157 ? -30.764 7.092 50.820 1.00 93.38 157 LEU A O 1
ATOM 1209 N N . GLU A 1 158 ? -28.914 7.747 49.734 1.00 93.62 158 GLU A N 1
ATOM 1210 C CA . GLU A 1 158 ? -28.107 7.978 50.934 1.00 93.62 158 GLU A CA 1
ATOM 1211 C C . GLU A 1 158 ? -28.694 9.114 51.784 1.00 93.62 158 GLU A C 1
ATOM 1213 O O . GLU A 1 158 ? -28.825 8.955 52.999 1.00 93.62 158 GLU A O 1
ATOM 1218 N N . ALA A 1 159 ? -29.152 10.201 51.154 1.00 92.19 159 ALA A N 1
ATOM 1219 C CA . ALA A 1 159 ? -29.866 11.285 51.823 1.00 92.19 159 ALA A CA 1
ATOM 1220 C C . ALA A 1 159 ? -31.180 10.801 52.458 1.00 92.19 159 ALA A C 1
ATOM 1222 O O . ALA A 1 159 ? -31.419 11.053 53.636 1.00 92.19 159 ALA A O 1
ATOM 1223 N N . ARG A 1 160 ? -31.998 10.027 51.731 1.00 91.00 160 ARG A N 1
ATOM 1224 C CA . ARG A 1 160 ? -33.242 9.444 52.270 1.00 91.00 160 ARG A CA 1
ATOM 1225 C C . ARG A 1 160 ? -33.005 8.455 53.402 1.00 91.00 160 ARG A C 1
ATOM 1227 O O . ARG A 1 160 ? -33.789 8.420 54.344 1.00 91.00 160 ARG A O 1
ATOM 1234 N N . ILE A 1 161 ? -31.955 7.639 53.330 1.00 89.31 161 ILE A N 1
ATOM 1235 C CA . ILE A 1 161 ? -31.576 6.733 54.420 1.00 89.31 161 ILE A CA 1
ATOM 1236 C C . ILE A 1 161 ? -31.168 7.550 55.643 1.00 89.31 161 ILE A C 1
ATOM 1238 O O . ILE A 1 161 ? -31.597 7.223 56.746 1.00 89.31 161 ILE A O 1
ATOM 1242 N N . ALA A 1 162 ? -30.390 8.619 55.466 1.00 87.94 162 ALA A N 1
ATOM 1243 C CA . ALA A 1 162 ? -29.998 9.501 56.559 1.00 87.94 162 ALA A CA 1
ATOM 1244 C C . ALA A 1 162 ? -31.211 10.210 57.185 1.00 87.94 162 ALA A C 1
ATOM 1246 O O . ALA A 1 162 ? -31.347 10.205 58.407 1.00 87.94 162 ALA A O 1
ATOM 1247 N N . GLU A 1 163 ? -32.127 10.734 56.367 1.00 86.94 163 GLU A N 1
ATOM 1248 C CA . GLU A 1 163 ? -33.394 11.316 56.824 1.00 86.94 163 GLU A CA 1
ATOM 1249 C C . GLU A 1 163 ? -34.249 10.297 57.568 1.00 86.94 163 GLU A C 1
ATOM 1251 O O . GLU A 1 163 ? -34.694 10.586 58.667 1.00 86.94 163 GLU A O 1
ATOM 1256 N N . LEU A 1 164 ? -34.443 9.087 57.035 1.00 83.00 164 LEU A N 1
ATOM 1257 C CA . LEU A 1 164 ? -35.187 8.027 57.723 1.00 83.00 164 LEU A CA 1
ATOM 1258 C C . LEU A 1 164 ? -34.498 7.577 59.012 1.00 83.00 164 LEU A C 1
ATOM 1260 O O . LEU A 1 164 ? -35.178 7.241 59.972 1.00 83.00 164 LEU A O 1
ATOM 1264 N N . SER A 1 165 ? -33.168 7.598 59.061 1.00 80.06 165 SER A N 1
ATOM 1265 C CA . SER A 1 165 ? -32.405 7.277 60.272 1.00 80.06 165 SER A CA 1
ATOM 1266 C C . SER A 1 165 ? -32.554 8.357 61.351 1.00 80.06 165 SER A C 1
ATOM 1268 O O . SER A 1 165 ? -32.507 8.038 62.534 1.00 80.06 165 SER A O 1
ATOM 1270 N N . GLN A 1 166 ? -32.748 9.622 60.960 1.00 76.25 166 GLN A N 1
ATOM 1271 C CA . GLN A 1 166 ? -32.977 10.745 61.882 1.00 76.25 166 GLN A CA 1
ATOM 1272 C C . GLN A 1 166 ? -34.457 10.945 62.240 1.00 76.25 166 GLN A C 1
ATOM 1274 O O . GLN A 1 166 ? -34.771 11.380 63.345 1.00 76.25 166 GLN A O 1
ATOM 1279 N N . ALA A 1 167 ? -35.359 10.661 61.300 1.00 67.50 167 ALA A N 1
ATOM 1280 C CA . ALA A 1 167 ? -36.805 10.813 61.423 1.00 67.50 167 ALA A CA 1
ATOM 1281 C C . ALA A 1 167 ? -37.483 9.555 61.961 1.00 67.50 167 ALA A C 1
ATOM 1283 O O . ALA A 1 167 ? -38.640 9.635 62.372 1.00 67.50 167 ALA A O 1
ATOM 1284 N N . ALA A 1 168 ? -36.790 8.411 61.984 1.00 49.78 168 ALA A N 1
ATOM 1285 C CA . ALA A 1 168 ? -37.162 7.320 62.858 1.00 49.78 168 ALA A CA 1
ATOM 1286 C C . ALA A 1 168 ? -37.203 7.903 64.274 1.00 49.78 168 ALA A C 1
ATOM 1288 O O . ALA A 1 168 ? -36.163 8.311 64.801 1.00 49.78 168 ALA A O 1
ATOM 1289 N N . PRO A 1 169 ? -38.382 7.956 64.916 1.00 46.28 169 PRO A N 1
ATOM 1290 C CA . PRO A 1 169 ? -38.393 8.126 66.351 1.00 46.28 169 PRO A CA 1
ATOM 1291 C C . PRO A 1 169 ? -37.483 7.034 66.925 1.00 46.28 169 PRO A C 1
ATOM 1293 O O . PRO A 1 169 ? -37.350 5.953 66.336 1.00 46.28 169 PRO A O 1
ATOM 1296 N N . VAL A 1 170 ? -36.919 7.256 68.110 1.00 51.62 170 VAL A N 1
ATOM 1297 C CA . VAL A 1 170 ? -36.676 6.123 69.005 1.00 51.62 170 VAL A CA 1
ATOM 1298 C C . VAL A 1 170 ? -38.061 5.544 69.281 1.00 51.62 170 VAL A C 1
ATOM 1300 O O . VAL A 1 170 ? -38.722 5.875 70.258 1.00 51.62 170 VAL A O 1
ATOM 1303 N N . VAL A 1 171 ? -38.584 4.778 68.328 1.00 43.78 171 VAL A N 1
ATOM 1304 C CA . VAL A 1 171 ? -39.747 3.961 68.535 1.00 43.78 171 VAL A CA 1
ATOM 1305 C C . VAL A 1 171 ? -39.154 2.855 69.381 1.00 43.78 171 VAL A C 1
ATOM 1307 O O . VAL A 1 171 ? -38.547 1.913 68.872 1.00 43.78 171 VAL A O 1
ATOM 1310 N N . GLU A 1 172 ? -39.316 2.989 70.694 1.00 40.62 172 GLU A N 1
ATOM 1311 C CA . GLU A 1 172 ? -39.658 1.846 71.528 1.00 40.62 172 GLU A CA 1
ATOM 1312 C C . GLU A 1 172 ? -40.894 1.198 70.892 1.00 40.62 172 GLU A C 1
ATOM 1314 O O . GLU A 1 172 ? -42.036 1.370 71.312 1.00 40.62 172 GLU A O 1
ATOM 1319 N N . GLN A 1 173 ? -40.688 0.529 69.760 1.00 40.25 173 GLN A N 1
ATOM 1320 C CA . GLN A 1 173 ? -41.707 -0.261 69.131 1.00 40.25 173 GLN A CA 1
ATOM 1321 C C . GLN A 1 173 ? -41.686 -1.516 69.965 1.00 40.25 173 GLN A C 1
ATOM 1323 O O . GLN A 1 173 ? -40.737 -2.300 69.926 1.00 40.25 173 GLN A O 1
ATOM 1328 N N . ALA A 1 174 ? -42.733 -1.647 70.769 1.00 41.12 174 ALA A N 1
ATOM 1329 C CA . ALA A 1 174 ? -43.177 -2.883 71.369 1.00 41.12 174 ALA A CA 1
ATOM 1330 C C . ALA A 1 174 ? -43.487 -3.915 70.265 1.00 41.12 174 ALA A C 1
ATOM 1332 O O . ALA A 1 174 ? -44.620 -4.320 70.043 1.00 41.12 174 ALA A O 1
ATOM 1333 N N . THR A 1 175 ? -42.460 -4.344 69.547 1.00 50.78 175 THR A N 1
ATOM 1334 C CA . THR A 1 175 ? -42.260 -5.749 69.238 1.00 50.78 175 THR A CA 1
ATOM 1335 C C . THR A 1 175 ? -41.340 -6.274 70.331 1.00 50.78 175 THR A C 1
ATOM 1337 O O . THR A 1 175 ? -40.407 -5.554 70.698 1.00 50.78 175 THR A O 1
ATOM 1340 N N . PRO A 1 176 ? -41.585 -7.473 70.890 1.00 55.28 176 PRO A N 1
ATOM 1341 C CA . PRO A 1 176 ? -40.686 -8.040 71.890 1.00 55.28 176 PRO A CA 1
ATOM 1342 C C . PRO A 1 176 ? -39.256 -7.919 71.354 1.00 55.28 176 PRO A C 1
ATOM 1344 O O . PRO A 1 176 ? -39.068 -8.213 70.167 1.00 55.28 176 PRO A O 1
ATOM 1347 N N . PRO A 1 177 ? -38.290 -7.421 72.154 1.00 54.78 177 PRO A N 1
ATOM 1348 C CA . PRO A 1 177 ? -36.937 -7.180 71.678 1.00 54.78 177 PRO A CA 1
ATOM 1349 C C . PRO A 1 177 ? -36.485 -8.448 70.974 1.00 54.78 177 PRO A C 1
ATOM 1351 O O . PRO A 1 177 ? -36.442 -9.517 71.594 1.00 54.78 177 PRO A O 1
ATOM 1354 N N . ARG A 1 178 ? -36.263 -8.356 69.653 1.00 57.56 178 ARG A N 1
ATOM 1355 C CA . ARG A 1 178 ? -35.743 -9.486 68.888 1.00 57.56 178 ARG A CA 1
ATOM 1356 C C . ARG A 1 178 ? -34.502 -9.910 69.636 1.00 57.56 178 ARG A C 1
ATOM 1358 O O . ARG A 1 178 ? -33.608 -9.091 69.853 1.00 57.56 178 ARG A O 1
ATOM 1365 N N . SER A 1 179 ? -34.513 -11.146 70.132 1.00 69.38 179 SER A N 1
ATOM 1366 C CA . SER A 1 179 ? -33.416 -11.600 70.969 1.00 69.38 179 SER A CA 1
ATOM 1367 C C . SER A 1 179 ? -32.120 -11.380 70.184 1.00 69.38 179 SER A C 1
ATOM 1369 O O . SER A 1 179 ? -32.133 -11.510 68.956 1.00 69.38 179 SER A O 1
ATOM 1371 N N . PRO A 1 180 ? -31.005 -11.032 70.841 1.00 75.06 180 PRO A N 1
ATOM 1372 C CA . PRO A 1 180 ? -29.728 -10.829 70.158 1.00 75.06 180 PRO A CA 1
ATOM 1373 C C . PRO A 1 180 ? -29.395 -11.975 69.189 1.00 75.06 180 PRO A C 1
ATOM 1375 O O . PRO A 1 180 ? -28.847 -11.754 68.114 1.00 75.06 180 PRO A O 1
ATOM 1378 N N . ASN A 1 181 ? -29.840 -13.190 69.524 1.00 79.25 181 ASN A N 1
ATOM 1379 C CA . ASN A 1 181 ? -29.755 -14.369 68.672 1.00 79.25 181 ASN A CA 1
ATOM 1380 C C . ASN A 1 181 ? -30.535 -14.256 67.351 1.00 79.25 181 ASN A C 1
ATOM 1382 O O . ASN A 1 181 ? -30.019 -14.691 66.332 1.00 79.25 181 ASN A O 1
ATOM 1386 N N . VAL A 1 182 ? -31.739 -13.677 67.322 1.00 82.94 182 VAL A N 1
ATOM 1387 C CA . VAL A 1 182 ? -32.512 -13.493 66.076 1.00 82.94 182 VAL A CA 1
ATOM 1388 C C . VAL A 1 182 ? -31.808 -12.512 65.138 1.00 82.94 182 VAL A C 1
ATOM 1390 O O . VAL A 1 182 ? -31.668 -12.803 63.956 1.00 82.94 182 VAL A O 1
ATOM 1393 N N . MET A 1 183 ? -31.292 -11.399 65.666 1.00 82.00 183 MET A N 1
ATOM 1394 C CA . MET A 1 183 ? -30.540 -10.422 64.866 1.00 82.00 183 MET A CA 1
ATOM 1395 C C . MET A 1 183 ? -29.245 -11.018 64.304 1.00 82.00 183 MET A C 1
ATOM 1397 O O . MET A 1 183 ? -28.912 -10.808 63.141 1.00 82.00 183 MET A O 1
ATOM 1401 N N . LEU A 1 184 ? -28.529 -11.804 65.115 1.00 85.00 184 LEU A N 1
ATOM 1402 C CA . LEU A 1 184 ? -27.332 -12.516 64.670 1.00 85.00 184 LEU A CA 1
ATOM 1403 C C . LEU A 1 184 ? -27.653 -13.539 63.576 1.00 85.00 184 LEU A C 1
ATOM 1405 O O . LEU A 1 184 ? -26.891 -13.660 62.625 1.00 85.00 184 LEU A O 1
ATOM 1409 N N . VAL A 1 185 ? -28.775 -14.256 63.678 1.00 87.56 185 VAL A N 1
ATOM 1410 C CA . VAL A 1 185 ? -29.201 -15.218 62.650 1.00 87.56 185 VAL A CA 1
ATOM 1411 C C . VAL A 1 185 ? -29.546 -14.510 61.338 1.00 87.56 185 VAL A C 1
ATOM 1413 O O . VAL A 1 185 ? -29.076 -14.940 60.286 1.00 87.56 185 VAL A O 1
ATOM 1416 N N . GLU A 1 186 ? -30.289 -13.403 61.386 1.00 88.75 186 GLU A N 1
ATOM 1417 C CA . GLU A 1 186 ? -30.613 -12.605 60.195 1.00 88.75 186 GLU A CA 1
ATOM 1418 C C . GLU A 1 186 ? -29.349 -12.034 59.528 1.00 88.75 186 GLU A C 1
ATOM 1420 O O . GLU A 1 186 ? -29.219 -12.081 58.301 1.00 88.75 186 GLU A O 1
ATOM 1425 N N . GLU A 1 187 ? -28.379 -11.565 60.319 1.00 89.88 187 GLU A N 1
ATOM 1426 C CA . GLU A 1 187 ? -27.095 -11.077 59.808 1.00 89.88 187 GLU A CA 1
ATOM 1427 C C . GLU A 1 187 ? -26.239 -12.213 59.224 1.00 89.88 187 GLU A C 1
ATOM 1429 O O . GLU A 1 187 ? -25.640 -12.050 58.163 1.00 89.88 187 GLU A O 1
ATOM 1434 N N . ILE A 1 188 ? -26.237 -13.401 59.839 1.00 90.81 188 ILE A N 1
ATOM 1435 C CA . ILE A 1 188 ? -25.579 -14.596 59.284 1.00 90.81 188 ILE A CA 1
ATOM 1436 C C . ILE A 1 188 ? -26.198 -14.976 57.933 1.00 90.81 188 ILE A C 1
ATOM 1438 O O . ILE A 1 188 ? -25.472 -15.309 56.996 1.00 90.81 188 ILE A O 1
ATOM 1442 N N . GLU A 1 189 ? -27.523 -14.923 57.795 1.00 93.00 189 GLU A N 1
ATOM 1443 C CA . GLU A 1 189 ? -28.193 -15.195 56.520 1.00 93.00 189 GLU A CA 1
ATOM 1444 C C . GLU A 1 189 ? -27.904 -14.126 55.463 1.00 93.00 189 GLU A C 1
ATOM 1446 O O . GLU A 1 189 ? -27.719 -14.457 54.287 1.00 93.00 189 GLU A O 1
ATOM 1451 N N . ARG A 1 190 ? -27.830 -12.851 55.866 1.00 95.62 190 ARG A N 1
ATOM 1452 C CA . ARG A 1 190 ? -27.426 -11.747 54.987 1.00 95.62 190 ARG A CA 1
ATOM 1453 C C . ARG A 1 190 ? -26.003 -11.959 54.476 1.00 95.62 190 ARG A C 1
ATOM 1455 O O . ARG A 1 190 ? -25.784 -11.916 53.266 1.00 95.62 190 ARG A O 1
ATOM 1462 N N . LEU A 1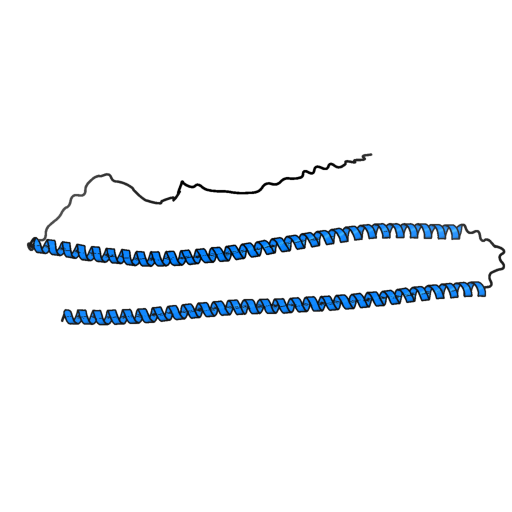 191 ? -25.065 -12.256 55.375 1.00 93.69 191 LEU A N 1
ATOM 1463 C CA . LEU A 1 191 ? -23.666 -12.521 55.044 1.00 93.69 191 LEU A CA 1
ATOM 1464 C C . LEU A 1 191 ? -23.508 -13.763 54.160 1.00 93.69 191 LEU A C 1
ATOM 1466 O O . LEU A 1 191 ? -22.700 -13.741 53.237 1.00 93.69 191 LEU A O 1
ATOM 1470 N N . LYS A 1 192 ? -24.304 -14.819 54.373 1.00 95.62 192 LYS A N 1
ATOM 1471 C CA . LYS A 1 192 ? -24.325 -15.997 53.485 1.00 95.62 192 LYS A CA 1
ATOM 1472 C C . LYS A 1 192 ? -24.753 -15.638 52.064 1.00 95.62 192 LYS A C 1
ATOM 1474 O O . LYS A 1 192 ? -24.060 -15.998 51.116 1.00 95.62 192 LYS A O 1
ATOM 1479 N N . ARG A 1 193 ? -25.847 -14.885 51.913 1.00 94.31 193 ARG A N 1
ATOM 1480 C CA . ARG A 1 193 ? -26.311 -14.413 50.597 1.00 94.31 193 ARG A CA 1
ATOM 1481 C C . ARG A 1 193 ? -25.278 -13.512 49.921 1.00 94.31 193 ARG A C 1
ATOM 1483 O O . ARG A 1 193 ? -25.056 -13.618 48.717 1.00 94.31 193 ARG A O 1
ATOM 1490 N N . GLU A 1 194 ? -24.626 -12.642 50.688 1.00 95.88 194 GLU A N 1
ATOM 1491 C CA . GLU A 1 194 ? -23.575 -11.765 50.173 1.00 95.88 194 GLU A CA 1
ATOM 1492 C C . GLU A 1 194 ? -22.339 -12.565 49.726 1.00 95.88 194 GLU A C 1
ATOM 1494 O O . GLU A 1 194 ? -21.799 -12.304 48.649 1.00 95.88 194 GLU A O 1
ATOM 1499 N N . LEU A 1 195 ? -21.938 -13.587 50.488 1.00 95.19 195 LEU A N 1
ATOM 1500 C CA . LEU A 1 195 ? -20.849 -14.498 50.131 1.00 95.19 195 LEU A CA 1
ATOM 1501 C C . LEU A 1 195 ? -21.144 -15.235 48.816 1.00 95.19 195 LEU A C 1
ATOM 1503 O O . LEU A 1 195 ? -20.317 -15.202 47.906 1.00 95.19 195 LEU A O 1
ATOM 1507 N N . GLU A 1 196 ? -22.331 -15.829 48.675 1.00 95.56 196 GLU A N 1
ATOM 1508 C CA . GLU A 1 196 ? -22.747 -16.524 47.447 1.00 95.56 196 GLU A CA 1
ATOM 1509 C C . GLU A 1 196 ? -22.747 -15.586 46.228 1.00 95.56 196 GLU A C 1
ATOM 1511 O O . GLU A 1 196 ? -22.251 -15.940 45.152 1.00 95.56 196 GLU A O 1
ATOM 1516 N N . ALA A 1 197 ? -23.230 -14.350 46.395 1.00 94.69 197 ALA A N 1
ATOM 1517 C CA . ALA A 1 197 ? -23.199 -13.342 45.339 1.00 94.69 197 ALA A CA 1
ATOM 1518 C C . ALA A 1 197 ? -21.759 -12.972 44.937 1.00 94.69 197 ALA A C 1
ATOM 1520 O O . ALA A 1 197 ? -21.444 -12.858 43.744 1.00 94.69 197 ALA A O 1
ATOM 1521 N N . LYS A 1 198 ? -20.855 -12.821 45.915 1.00 94.88 198 LYS A N 1
ATOM 1522 C CA . LYS A 1 198 ? -19.430 -12.560 45.659 1.00 94.88 198 LYS A CA 1
ATOM 1523 C C . LYS A 1 198 ? -18.765 -13.742 44.962 1.00 94.88 198 LYS A C 1
ATOM 1525 O O . LYS A 1 198 ? -18.009 -13.511 44.022 1.00 94.88 198 LYS A O 1
ATOM 1530 N N . GLU A 1 199 ? -19.074 -14.981 45.338 1.00 95.88 199 GLU A N 1
ATOM 1531 C CA . GLU A 1 199 ? -18.565 -16.179 44.662 1.00 95.88 199 GLU A CA 1
ATOM 1532 C C . GLU A 1 199 ? -19.021 -16.265 43.200 1.00 95.88 199 GLU A C 1
ATOM 1534 O O . GLU A 1 199 ? -18.211 -16.572 42.318 1.00 95.88 199 GLU A O 1
ATOM 1539 N N . GLY A 1 200 ? -20.290 -15.950 42.918 1.00 95.56 200 GLY A N 1
ATOM 1540 C CA . GLY A 1 200 ? -20.813 -15.860 41.551 1.00 95.56 200 GLY A CA 1
ATOM 1541 C C . GLY A 1 200 ? -20.078 -14.806 40.717 1.00 95.56 200 GLY A C 1
ATOM 1542 O O . GLY A 1 200 ? -19.635 -15.083 39.598 1.00 95.56 200 GLY A O 1
ATOM 1543 N N . SER A 1 201 ? -19.859 -13.622 41.294 1.00 95.56 201 SER A N 1
ATOM 1544 C CA . SER A 1 201 ? -19.078 -12.549 40.665 1.00 95.56 201 SER A CA 1
ATOM 1545 C C . SER A 1 201 ? -17.628 -12.972 40.388 1.00 95.56 201 SER A C 1
ATOM 1547 O O . SER A 1 201 ? -17.108 -12.766 39.289 1.00 95.56 201 SER A O 1
ATOM 1549 N N . LEU A 1 202 ? -16.990 -13.667 41.334 1.00 95.31 202 LEU A N 1
ATOM 1550 C CA . LEU A 1 202 ? -15.618 -14.166 41.204 1.00 95.31 202 LEU A CA 1
ATOM 1551 C C . LEU A 1 202 ? -15.488 -15.218 40.092 1.00 95.31 202 LEU A C 1
ATOM 1553 O O . LEU A 1 202 ? -14.505 -15.212 39.347 1.00 95.31 202 LEU A O 1
ATOM 1557 N N . LYS A 1 203 ? -16.485 -16.099 39.939 1.00 96.31 203 LYS A N 1
ATOM 1558 C CA . LYS A 1 203 ? -16.554 -17.057 38.822 1.00 96.31 203 LYS A CA 1
ATOM 1559 C C . LYS A 1 203 ? -16.667 -16.333 37.477 1.00 96.31 203 LYS A C 1
ATOM 1561 O O . LYS A 1 203 ? -15.900 -16.646 36.569 1.00 96.31 203 LYS A O 1
ATOM 1566 N N . SER A 1 204 ? -17.543 -15.333 37.370 1.00 94.44 204 SER A N 1
ATOM 1567 C CA . SER A 1 204 ? -17.696 -14.524 36.150 1.00 94.44 204 SER A CA 1
ATOM 1568 C C . SER A 1 204 ? -16.401 -13.788 35.773 1.00 94.44 204 SER A C 1
ATOM 1570 O O . SER A 1 204 ? -15.947 -13.853 34.629 1.00 94.44 204 SER A O 1
ATOM 1572 N N . LEU A 1 205 ? -15.728 -13.181 36.757 1.00 94.50 205 LEU A N 1
ATOM 1573 C CA . LEU A 1 205 ? -14.431 -12.525 36.566 1.00 94.50 205 LEU A CA 1
ATOM 1574 C C . LEU A 1 205 ? -13.347 -13.492 36.074 1.00 94.50 205 LEU A C 1
ATOM 1576 O O . LEU A 1 205 ? -12.554 -13.127 35.207 1.00 94.50 205 LEU A O 1
ATOM 1580 N N . ARG A 1 206 ? -13.312 -14.730 36.586 1.00 96.38 206 ARG A N 1
ATOM 1581 C CA . ARG A 1 206 ? -12.374 -15.759 36.104 1.00 96.38 206 ARG A CA 1
ATOM 1582 C C . ARG A 1 206 ? -12.635 -16.123 34.645 1.00 96.38 206 ARG A C 1
ATOM 1584 O O . ARG A 1 206 ? -11.683 -16.148 33.872 1.00 96.38 206 ARG A O 1
ATOM 1591 N N . ILE A 1 207 ? -13.898 -16.324 34.266 1.00 95.31 207 ILE A N 1
ATOM 1592 C CA . ILE A 1 207 ? -14.282 -16.620 32.876 1.00 95.31 207 ILE A CA 1
ATOM 1593 C C . ILE A 1 207 ? -13.871 -15.468 31.953 1.00 95.31 207 ILE A C 1
ATOM 1595 O O . ILE A 1 207 ? -13.225 -15.701 30.935 1.00 95.31 207 ILE A O 1
ATOM 1599 N N . SER A 1 208 ? -14.180 -14.224 32.332 1.00 95.62 208 SER A N 1
ATOM 1600 C CA . SER A 1 208 ? -13.808 -13.031 31.559 1.00 95.62 208 SER A CA 1
ATOM 1601 C C . SER A 1 208 ? -12.290 -12.903 31.394 1.00 95.62 208 SER A C 1
ATOM 1603 O O . SER A 1 208 ? -11.788 -12.736 30.283 1.00 95.62 208 SER A O 1
ATOM 1605 N N . ARG A 1 209 ? -11.529 -13.079 32.482 1.00 96.75 209 ARG A N 1
ATOM 1606 C CA . ARG A 1 209 ? -10.061 -13.068 32.450 1.00 96.75 209 ARG A CA 1
ATOM 1607 C C . ARG A 1 209 ? -9.504 -14.134 31.507 1.00 96.75 209 ARG A C 1
ATOM 1609 O O . ARG A 1 209 ? -8.563 -13.857 30.765 1.00 96.75 209 ARG A O 1
ATOM 1616 N N . ASP A 1 210 ? -10.041 -15.348 31.556 1.00 96.06 210 ASP A N 1
ATOM 1617 C CA . ASP A 1 210 ? -9.545 -16.458 30.742 1.00 96.06 210 ASP A CA 1
ATOM 1618 C C . ASP A 1 210 ? -9.909 -16.267 29.262 1.00 96.06 210 ASP A C 1
ATOM 1620 O O . ASP A 1 210 ? -9.073 -16.522 28.392 1.00 96.06 210 ASP A O 1
ATOM 1624 N N . ALA A 1 211 ? -11.086 -15.701 28.975 1.00 96.00 211 ALA A N 1
ATOM 1625 C CA . ALA A 1 211 ? -11.471 -15.283 27.632 1.00 96.00 211 ALA A CA 1
ATOM 1626 C C . ALA A 1 211 ? -10.509 -14.222 27.075 1.00 96.00 211 ALA A C 1
ATOM 1628 O O . ALA A 1 211 ? -9.964 -14.430 25.994 1.00 96.00 211 ALA A O 1
ATOM 1629 N N . ILE A 1 212 ? -10.227 -13.155 27.838 1.00 94.75 212 ILE A N 1
ATOM 1630 C CA . ILE A 1 212 ? -9.281 -12.092 27.450 1.00 94.75 212 ILE A CA 1
ATOM 1631 C C . ILE A 1 212 ? -7.888 -12.672 27.188 1.00 94.75 212 ILE A C 1
ATOM 1633 O O . ILE A 1 212 ? -7.276 -12.387 26.164 1.00 94.75 212 ILE A O 1
ATOM 1637 N N . ARG A 1 213 ? -7.382 -13.538 28.074 1.00 95.75 213 ARG A N 1
ATOM 1638 C CA . ARG A 1 213 ? -6.078 -14.192 27.869 1.00 95.75 213 ARG A CA 1
ATOM 1639 C C . ARG A 1 213 ? -6.045 -15.015 26.586 1.00 95.75 213 ARG A C 1
ATOM 1641 O O . ARG A 1 213 ? -5.037 -14.998 25.881 1.00 95.75 213 ARG A O 1
ATOM 1648 N N . SER A 1 214 ? -7.126 -15.733 26.288 1.00 95.38 214 SER A N 1
ATOM 1649 C CA . SER A 1 214 ? -7.232 -16.537 25.073 1.00 95.38 214 SER A CA 1
ATOM 1650 C C . SER A 1 214 ? -7.247 -15.667 23.814 1.00 95.38 214 SER A C 1
ATOM 1652 O O . SER A 1 214 ? -6.485 -15.941 22.885 1.00 95.38 214 SER A O 1
ATOM 1654 N N . THR A 1 215 ? -8.057 -14.603 23.776 1.00 95.31 215 THR A N 1
ATOM 1655 C CA . THR A 1 215 ? -8.111 -13.686 22.626 1.00 95.31 215 THR A CA 1
ATOM 1656 C C . THR A 1 215 ? -6.796 -12.949 22.428 1.00 95.31 215 THR A C 1
ATOM 1658 O O . THR A 1 215 ? -6.269 -12.965 21.318 1.00 95.31 215 THR A O 1
ATOM 1661 N N . THR A 1 216 ? -6.201 -12.397 23.488 1.00 93.38 216 THR A N 1
ATOM 1662 C CA . THR A 1 216 ? -4.896 -11.725 23.397 1.00 93.38 216 THR A CA 1
ATOM 1663 C C . THR A 1 216 ? -3.808 -12.677 22.900 1.00 93.38 216 THR A C 1
ATOM 1665 O O . THR A 1 216 ? -3.004 -12.305 22.048 1.00 93.38 216 THR A O 1
ATOM 1668 N N . LYS A 1 217 ? -3.789 -13.935 23.363 1.00 96.88 217 LYS A N 1
ATOM 1669 C CA . LYS A 1 217 ? -2.831 -14.934 22.866 1.00 96.88 217 LYS A CA 1
ATOM 1670 C C . LYS A 1 217 ? -3.014 -15.202 21.369 1.00 96.88 217 LYS A C 1
ATOM 1672 O O . LYS A 1 217 ? -2.025 -15.249 20.639 1.00 96.88 217 LYS A O 1
ATOM 1677 N N . ALA A 1 218 ? -4.254 -15.368 20.909 1.00 93.06 218 ALA A N 1
ATOM 1678 C CA . ALA A 1 218 ? -4.551 -15.596 19.496 1.00 93.06 218 ALA A CA 1
ATOM 1679 C C . ALA A 1 218 ? -4.157 -14.393 18.622 1.00 93.06 218 ALA A C 1
ATOM 1681 O O . ALA A 1 218 ? -3.592 -14.565 17.541 1.00 93.06 218 ALA A O 1
ATOM 1682 N N . GLU A 1 219 ? -4.400 -13.177 19.107 1.00 94.62 219 GLU A N 1
ATOM 1683 C CA . GLU A 1 219 ? -4.039 -11.940 18.418 1.00 94.62 219 GLU A CA 1
ATOM 1684 C C . GLU A 1 219 ? -2.520 -11.774 18.299 1.00 94.62 219 GLU A C 1
ATOM 1686 O O . GLU A 1 219 ? -2.017 -11.543 17.199 1.00 94.62 219 GLU A O 1
ATOM 1691 N N . ILE A 1 220 ? -1.773 -12.010 19.383 1.00 92.50 220 ILE A N 1
ATOM 1692 C CA . ILE A 1 220 ? -0.302 -11.994 19.364 1.00 92.50 220 ILE A CA 1
ATOM 1693 C C . ILE A 1 220 ? 0.238 -13.004 18.344 1.00 92.50 220 ILE A C 1
ATOM 1695 O O . ILE A 1 220 ? 1.101 -12.658 17.537 1.00 92.50 220 ILE A O 1
ATOM 1699 N N . MET A 1 221 ? -0.288 -14.233 18.330 1.00 92.81 221 MET A N 1
ATOM 1700 C CA . MET A 1 221 ? 0.130 -15.248 17.355 1.00 92.81 221 MET A CA 1
ATOM 1701 C C . MET A 1 221 ? -0.185 -14.830 15.912 1.00 92.81 221 MET A C 1
ATOM 1703 O O . MET A 1 221 ? 0.630 -15.043 15.015 1.00 92.81 221 MET A O 1
ATOM 1707 N N . SER A 1 222 ? -1.342 -14.206 15.676 1.00 93.81 222 SER A N 1
ATOM 1708 C CA . SER A 1 222 ? -1.729 -13.682 14.361 1.00 93.81 222 SER A CA 1
ATOM 1709 C C . SER A 1 222 ? -0.786 -12.572 13.888 1.00 93.81 222 SER A C 1
ATOM 1711 O O . SER A 1 222 ? -0.322 -12.600 12.745 1.00 93.81 222 SER A O 1
ATOM 1713 N N . ILE A 1 223 ? -0.442 -11.632 14.772 1.00 91.38 223 ILE A N 1
ATOM 1714 C CA . ILE A 1 223 ? 0.497 -10.541 14.480 1.00 91.38 223 ILE A CA 1
ATOM 1715 C C . ILE A 1 223 ? 1.890 -11.101 14.173 1.00 91.38 223 ILE A C 1
ATOM 1717 O O . ILE A 1 223 ? 2.478 -10.741 13.154 1.00 91.38 223 ILE A O 1
ATOM 1721 N N . GLN A 1 224 ? 2.391 -12.034 14.987 1.00 90.56 224 GLN A N 1
ATOM 1722 C CA . GLN A 1 224 ? 3.681 -12.687 14.745 1.00 90.56 224 GLN A CA 1
ATOM 1723 C C . GLN A 1 224 ? 3.705 -13.428 13.402 1.00 90.56 224 GLN A C 1
ATOM 1725 O O . GLN A 1 224 ? 4.672 -13.313 12.649 1.00 90.56 224 GLN A O 1
ATOM 1730 N N . ALA A 1 225 ? 2.628 -14.139 13.056 1.00 89.62 225 ALA A N 1
ATOM 1731 C CA . ALA A 1 225 ? 2.520 -14.826 11.773 1.00 89.62 225 ALA A CA 1
ATOM 1732 C C . ALA A 1 225 ? 2.490 -13.851 10.584 1.00 89.62 225 ALA A C 1
ATOM 1734 O O . ALA A 1 225 ? 3.098 -14.134 9.550 1.00 89.62 225 ALA A O 1
ATOM 1735 N N . LYS A 1 226 ? 1.807 -12.705 10.710 1.00 91.25 226 LYS A N 1
ATOM 1736 C CA . LYS A 1 226 ? 1.815 -11.650 9.683 1.00 91.25 226 LYS A CA 1
ATOM 1737 C C . LYS A 1 226 ? 3.214 -11.069 9.500 1.00 91.25 226 LYS A C 1
ATOM 1739 O O . LYS A 1 226 ? 3.701 -11.049 8.375 1.00 91.25 226 LYS A O 1
ATOM 1744 N N . TYR A 1 227 ? 3.876 -10.700 10.594 1.00 91.81 227 TYR A N 1
ATOM 1745 C CA . TYR A 1 227 ? 5.225 -10.139 10.563 1.00 91.81 227 TYR A CA 1
ATOM 1746 C C . TYR A 1 227 ? 6.236 -11.098 9.915 1.00 91.81 227 TYR A C 1
ATOM 1748 O O . TYR A 1 227 ? 7.003 -10.698 9.043 1.00 91.81 227 TYR A O 1
ATOM 1756 N N . ALA A 1 228 ? 6.180 -12.391 10.253 1.00 90.75 228 ALA A N 1
ATOM 1757 C CA . ALA A 1 228 ? 7.041 -13.403 9.641 1.00 90.75 228 ALA A CA 1
ATOM 1758 C C . ALA A 1 228 ? 6.794 -13.567 8.128 1.00 90.75 228 ALA A C 1
ATOM 1760 O O . ALA A 1 228 ? 7.739 -13.733 7.353 1.00 90.75 228 ALA A O 1
ATOM 1761 N N . ARG A 1 229 ? 5.531 -13.508 7.680 1.00 90.81 229 ARG A N 1
ATOM 1762 C CA . ARG A 1 229 ? 5.193 -13.560 6.245 1.00 90.81 229 ARG A CA 1
ATOM 1763 C C . ARG A 1 229 ? 5.689 -12.326 5.504 1.00 90.81 229 ARG A C 1
ATOM 1765 O O . ARG A 1 229 ? 6.204 -12.464 4.401 1.00 90.81 229 ARG A O 1
ATOM 1772 N N . GLU A 1 230 ? 5.541 -11.151 6.102 1.00 92.25 230 GLU A N 1
ATOM 1773 C CA . GLU A 1 230 ? 5.962 -9.886 5.506 1.00 92.25 230 GLU A CA 1
ATOM 1774 C C . GLU A 1 230 ? 7.487 -9.796 5.388 1.00 92.25 230 GLU A C 1
ATOM 1776 O O . GLU A 1 230 ? 7.993 -9.480 4.313 1.00 92.25 230 GLU A O 1
ATOM 1781 N N . GLN A 1 231 ? 8.229 -10.199 6.428 1.00 89.00 231 GLN A N 1
ATOM 1782 C CA . GLN A 1 231 ? 9.687 -10.330 6.348 1.00 89.00 231 GLN A CA 1
ATOM 1783 C C . GLN A 1 231 ? 10.110 -11.288 5.229 1.00 89.00 231 GLN A C 1
ATOM 1785 O O . GLN A 1 231 ? 10.971 -10.952 4.417 1.00 89.00 231 GLN A O 1
ATOM 1790 N N . LYS A 1 232 ? 9.476 -12.464 5.137 1.00 93.06 232 LYS A N 1
ATOM 1791 C CA . LYS A 1 232 ? 9.779 -13.432 4.076 1.00 93.06 232 LYS A CA 1
ATOM 1792 C C . LYS A 1 232 ? 9.485 -12.867 2.682 1.00 93.06 232 LYS A C 1
ATOM 1794 O O . LYS A 1 232 ? 10.279 -13.071 1.770 1.00 93.06 232 LYS A O 1
ATOM 1799 N N . ALA A 1 233 ? 8.373 -12.154 2.514 1.00 92.06 233 ALA A N 1
ATOM 1800 C CA . ALA A 1 233 ? 8.008 -11.534 1.243 1.00 92.06 233 ALA A CA 1
ATOM 1801 C C . ALA A 1 233 ? 8.986 -10.417 0.840 1.00 92.06 233 ALA A C 1
ATOM 1803 O O . ALA A 1 233 ? 9.343 -10.324 -0.333 1.00 92.06 233 ALA A O 1
ATOM 1804 N N . MET A 1 234 ? 9.456 -9.610 1.798 1.00 94.12 234 MET A N 1
ATOM 1805 C CA . MET A 1 234 ? 10.477 -8.584 1.560 1.00 94.12 234 MET A CA 1
ATOM 1806 C C . MET A 1 234 ? 11.783 -9.209 1.059 1.00 94.12 234 MET A C 1
ATOM 1808 O O . MET A 1 234 ? 12.301 -8.781 0.029 1.00 94.12 234 MET A O 1
ATOM 1812 N N . VAL A 1 235 ? 12.281 -10.244 1.744 1.00 93.00 235 VAL A N 1
ATOM 1813 C CA . VAL A 1 235 ? 13.513 -10.942 1.345 1.00 93.00 235 VAL A CA 1
ATOM 1814 C C . VAL A 1 235 ? 13.359 -11.551 -0.047 1.00 93.00 235 VAL A C 1
ATOM 1816 O O . VAL A 1 235 ? 14.201 -11.322 -0.905 1.00 93.00 235 VAL A O 1
ATOM 1819 N N . GLN A 1 236 ? 12.242 -12.229 -0.324 1.00 93.69 236 GLN A N 1
ATOM 1820 C CA . GLN A 1 236 ? 11.979 -12.793 -1.654 1.00 93.69 236 GLN A CA 1
ATOM 1821 C C . GLN A 1 236 ? 11.911 -11.731 -2.758 1.00 93.69 236 GLN A C 1
ATOM 1823 O O . GLN A 1 236 ? 12.277 -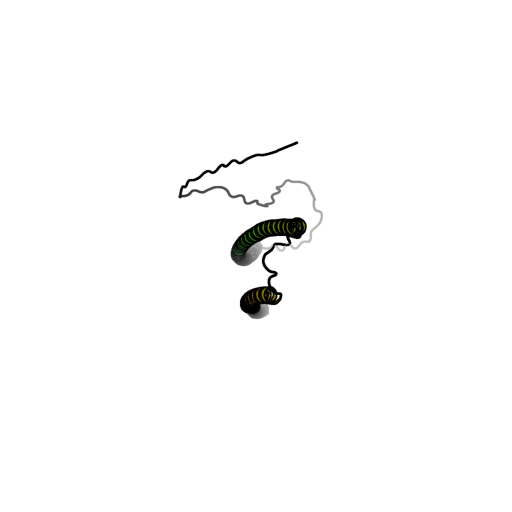12.004 -3.901 1.00 93.69 236 GLN A O 1
ATOM 1828 N N . ARG A 1 237 ? 11.424 -10.525 -2.445 1.00 93.31 237 ARG A N 1
ATOM 1829 C CA . ARG A 1 237 ? 11.406 -9.408 -3.394 1.00 93.31 237 ARG A CA 1
ATOM 1830 C C . ARG A 1 237 ? 12.822 -8.933 -3.703 1.00 93.31 237 ARG A C 1
ATOM 1832 O O . ARG A 1 237 ? 13.169 -8.844 -4.874 1.00 93.31 237 ARG A O 1
ATOM 1839 N N . GLN A 1 238 ? 13.634 -8.720 -2.670 1.00 92.75 238 GLN A N 1
ATOM 1840 C CA . GLN A 1 238 ? 15.038 -8.336 -2.827 1.00 92.75 238 GLN A CA 1
ATOM 1841 C C . GLN A 1 238 ? 15.838 -9.406 -3.578 1.00 92.75 238 GLN A C 1
ATOM 1843 O O . GLN A 1 238 ? 16.608 -9.081 -4.474 1.00 92.75 238 GLN A O 1
ATOM 1848 N N . GLU A 1 239 ? 15.631 -10.688 -3.273 1.00 92.12 239 GLU A N 1
ATOM 1849 C CA . GLU A 1 239 ? 16.271 -11.795 -3.991 1.00 92.12 239 GLU A CA 1
ATOM 1850 C C . GLU A 1 239 ? 15.887 -11.813 -5.474 1.00 92.12 239 GLU A C 1
ATOM 1852 O O . GLU A 1 239 ? 16.754 -12.019 -6.325 1.00 92.12 239 GLU A O 1
ATOM 1857 N N . ARG A 1 240 ? 14.610 -11.561 -5.797 1.00 95.56 240 ARG A N 1
ATOM 1858 C CA . ARG A 1 240 ? 14.139 -11.478 -7.185 1.00 95.56 240 ARG A CA 1
ATOM 1859 C C . ARG A 1 240 ? 14.766 -10.290 -7.918 1.00 95.56 240 ARG A C 1
ATOM 1861 O O . ARG A 1 240 ? 15.302 -10.487 -9.002 1.00 95.56 240 ARG A O 1
ATOM 1868 N N . GLU A 1 241 ? 14.767 -9.104 -7.316 1.00 94.12 241 GLU A N 1
ATOM 1869 C CA . GLU A 1 241 ? 15.396 -7.905 -7.894 1.00 94.12 241 GLU A CA 1
ATOM 1870 C C . GLU A 1 241 ? 16.902 -8.123 -8.123 1.00 94.12 241 GLU A C 1
ATOM 1872 O O . GLU A 1 241 ? 17.427 -7.836 -9.197 1.00 94.12 241 GLU A O 1
ATOM 1877 N N . MET A 1 242 ? 17.604 -8.725 -7.160 1.00 91.81 242 MET A N 1
ATOM 1878 C CA . MET A 1 242 ? 19.021 -9.071 -7.305 1.00 91.81 242 MET A CA 1
ATOM 1879 C C . MET A 1 242 ? 19.265 -10.099 -8.415 1.00 91.81 242 MET A C 1
ATOM 1881 O O . MET A 1 242 ? 20.262 -10.001 -9.132 1.00 91.81 242 MET A O 1
ATOM 1885 N N . ALA A 1 243 ? 18.381 -11.086 -8.574 1.00 94.50 243 ALA A N 1
ATOM 1886 C CA . ALA A 1 243 ? 18.467 -12.058 -9.659 1.00 94.50 243 ALA A CA 1
ATOM 1887 C C . ALA A 1 243 ? 18.244 -11.399 -11.031 1.00 94.50 243 ALA A C 1
ATOM 1889 O O . ALA A 1 243 ? 18.989 -11.682 -11.967 1.00 94.50 243 ALA A O 1
ATOM 1890 N N . GLU A 1 244 ? 17.282 -10.481 -11.137 1.00 95.38 244 GLU A N 1
ATOM 1891 C CA . GLU A 1 244 ? 17.027 -9.698 -12.351 1.00 95.38 244 GLU A CA 1
ATOM 1892 C C . GLU A 1 244 ? 18.224 -8.805 -12.706 1.00 95.38 244 GLU A C 1
ATOM 1894 O O . GLU A 1 244 ? 18.667 -8.796 -13.856 1.00 95.38 244 GLU A O 1
ATOM 1899 N N . HIS A 1 245 ? 18.818 -8.121 -11.723 1.00 94.25 245 HIS A N 1
ATOM 1900 C CA . HIS A 1 245 ? 20.035 -7.335 -11.929 1.00 94.25 245 HIS A CA 1
ATOM 1901 C C . HIS A 1 245 ? 21.218 -8.195 -12.382 1.00 94.25 245 HIS A C 1
ATOM 1903 O O . HIS A 1 245 ? 21.923 -7.808 -13.314 1.00 94.25 245 HIS A O 1
ATOM 1909 N N . ARG A 1 246 ? 21.421 -9.375 -11.781 1.00 95.56 246 ARG A N 1
ATOM 1910 C CA . ARG A 1 246 ? 22.468 -10.319 -12.210 1.00 95.56 246 ARG A CA 1
ATOM 1911 C C . ARG A 1 246 ? 22.244 -10.815 -13.635 1.00 95.56 246 ARG A C 1
ATOM 1913 O O . ARG A 1 246 ? 23.190 -10.837 -14.411 1.00 95.56 246 ARG A O 1
ATOM 1920 N N . ALA A 1 247 ? 21.010 -11.164 -13.995 1.00 95.75 247 ALA A N 1
ATOM 1921 C CA . ALA A 1 247 ? 20.678 -11.576 -15.357 1.00 95.75 247 ALA A CA 1
ATOM 1922 C C . ALA A 1 247 ? 20.897 -10.434 -16.363 1.00 95.75 247 ALA A C 1
ATOM 1924 O O . ALA A 1 247 ? 21.424 -10.655 -17.451 1.00 95.75 247 ALA A O 1
ATOM 1925 N N . SER A 1 248 ? 20.545 -9.200 -15.986 1.00 96.44 248 SER A N 1
ATOM 1926 C CA . SER A 1 248 ? 20.786 -8.015 -16.811 1.00 96.44 248 SER A CA 1
ATOM 1927 C C . SER A 1 248 ? 22.277 -7.748 -17.025 1.00 96.44 248 SER A C 1
ATOM 1929 O O . SER A 1 248 ? 22.679 -7.434 -18.144 1.00 96.44 248 SER A O 1
ATOM 1931 N N . LEU A 1 249 ? 23.096 -7.891 -15.977 1.00 95.62 249 LEU A N 1
ATOM 1932 C CA . LEU A 1 249 ? 24.551 -7.758 -16.070 1.00 95.62 249 LEU A CA 1
ATOM 1933 C C . LEU A 1 249 ? 25.157 -8.835 -16.966 1.00 95.62 249 LEU A C 1
ATOM 1935 O O . LEU A 1 249 ? 25.872 -8.481 -17.893 1.00 95.62 249 LEU A O 1
ATOM 1939 N N . ALA A 1 250 ? 24.789 -10.104 -16.774 1.00 96.00 250 ALA A N 1
ATOM 1940 C CA . ALA A 1 250 ? 25.259 -11.197 -17.624 1.00 96.00 250 ALA A CA 1
ATOM 1941 C C . ALA A 1 250 ? 24.890 -10.981 -19.106 1.00 96.00 250 ALA A C 1
ATOM 1943 O O . ALA A 1 250 ? 25.682 -11.264 -20.001 1.00 96.00 250 ALA A O 1
ATOM 1944 N N . GLY A 1 251 ? 23.702 -10.426 -19.379 1.00 96.25 251 GLY A N 1
ATOM 1945 C CA . GLY A 1 251 ? 23.304 -10.044 -20.736 1.00 96.25 251 GLY A CA 1
ATOM 1946 C C . GLY A 1 251 ? 24.192 -8.947 -21.332 1.00 96.25 251 GLY A C 1
ATOM 1947 O O . GLY A 1 251 ? 24.608 -9.057 -22.481 1.00 96.25 251 GLY A O 1
ATOM 1948 N N . LYS A 1 252 ? 24.522 -7.915 -20.545 1.00 96.06 252 LYS A N 1
ATOM 1949 C CA . LYS A 1 252 ? 25.436 -6.844 -20.973 1.00 96.06 252 LYS A CA 1
ATOM 1950 C C . LYS A 1 252 ? 26.875 -7.327 -21.151 1.00 96.06 252 LYS A C 1
ATOM 1952 O O . LYS A 1 252 ? 27.539 -6.863 -22.066 1.00 96.06 252 LYS A O 1
ATOM 1957 N N . GLU A 1 253 ? 27.347 -8.233 -20.298 1.00 96.12 253 GLU A N 1
ATOM 1958 C CA . GLU A 1 253 ? 28.663 -8.870 -20.436 1.00 96.12 253 GLU A CA 1
ATOM 1959 C C . GLU A 1 253 ? 28.738 -9.659 -21.746 1.00 96.12 253 GLU A C 1
ATOM 1961 O O . GLU A 1 253 ? 29.650 -9.443 -22.533 1.00 96.12 253 GLU A O 1
ATOM 1966 N N . SER A 1 254 ? 27.716 -10.462 -22.063 1.00 96.88 254 SER A N 1
ATOM 1967 C CA . SER A 1 254 ? 27.671 -11.180 -23.342 1.00 96.88 254 SER A CA 1
ATOM 1968 C C . SER A 1 254 ? 27.615 -10.246 -24.557 1.00 96.88 254 SER A C 1
ATOM 1970 O O . SER A 1 254 ? 28.233 -10.534 -25.581 1.00 96.88 254 SER A O 1
ATOM 1972 N N . GLU A 1 255 ? 26.893 -9.124 -24.469 1.00 96.81 255 GLU A N 1
ATOM 1973 C CA . GLU A 1 255 ? 26.871 -8.116 -25.536 1.00 96.81 255 GLU A CA 1
ATOM 1974 C C . GLU A 1 255 ? 28.245 -7.451 -25.714 1.00 96.81 255 GLU A C 1
ATOM 1976 O O . GLU A 1 255 ? 28.680 -7.232 -26.846 1.00 96.81 255 GLU A O 1
ATOM 1981 N N . LEU A 1 256 ? 28.947 -7.167 -24.613 1.00 97.06 256 LEU A N 1
ATOM 1982 C CA . LEU A 1 256 ? 30.309 -6.640 -24.636 1.00 97.06 256 LEU A CA 1
ATOM 1983 C C . LEU A 1 256 ? 31.268 -7.628 -25.314 1.00 97.06 256 LEU A C 1
ATOM 1985 O O . LEU A 1 256 ? 32.022 -7.220 -26.195 1.00 97.06 256 LEU A O 1
ATOM 1989 N N . ASP A 1 257 ? 31.202 -8.912 -24.958 1.00 96.31 257 ASP A N 1
ATOM 1990 C CA . ASP A 1 257 ? 32.043 -9.960 -25.545 1.00 96.31 257 ASP A CA 1
ATOM 1991 C C . ASP A 1 257 ? 31.814 -10.075 -27.062 1.00 96.31 257 ASP A C 1
ATOM 1993 O O . ASP A 1 257 ? 32.766 -10.103 -27.841 1.00 96.31 257 ASP A O 1
ATOM 1997 N N . GLN A 1 258 ? 30.552 -10.035 -27.510 1.00 96.94 258 GLN A N 1
ATOM 1998 C CA . GLN A 1 258 ? 30.213 -10.026 -28.942 1.00 96.94 258 GLN A CA 1
ATOM 1999 C C . GLN A 1 258 ? 30.762 -8.787 -29.664 1.00 96.94 258 GLN A C 1
ATOM 2001 O O . GLN A 1 258 ? 31.200 -8.868 -30.815 1.00 96.94 258 GLN A O 1
ATOM 2006 N N . GLN A 1 259 ? 30.733 -7.620 -29.013 1.00 95.56 259 GLN A N 1
ATOM 2007 C CA . GLN A 1 259 ? 31.305 -6.397 -29.576 1.00 95.56 259 GLN A CA 1
ATOM 2008 C C . GLN A 1 259 ? 32.832 -6.475 -29.667 1.00 95.56 259 GLN A C 1
ATOM 2010 O O . GLN A 1 259 ? 33.389 -6.035 -30.674 1.00 95.56 259 GLN A O 1
ATOM 2015 N N . GLN A 1 260 ? 33.500 -7.053 -28.665 1.00 96.19 260 GLN A N 1
ATOM 2016 C CA . GLN A 1 260 ? 34.947 -7.275 -28.678 1.00 96.19 260 GLN A CA 1
ATOM 2017 C C . GLN A 1 260 ? 35.360 -8.250 -29.787 1.00 96.19 260 GLN A C 1
ATOM 2019 O O . GLN A 1 260 ? 36.285 -7.951 -30.539 1.00 96.19 260 GLN A O 1
ATOM 2024 N N . GLU A 1 261 ? 34.642 -9.363 -29.956 1.00 97.00 261 GLU A N 1
ATOM 2025 C CA . GLU A 1 261 ? 34.897 -10.327 -31.034 1.00 97.00 261 GLU A CA 1
ATOM 2026 C C . GLU A 1 261 ? 34.723 -9.683 -32.417 1.00 97.00 261 GLU A C 1
ATOM 2028 O O . GLU A 1 261 ? 35.580 -9.812 -33.294 1.00 97.00 261 GLU A O 1
ATOM 2033 N N . ARG A 1 262 ? 33.653 -8.898 -32.598 1.00 96.88 262 ARG A N 1
ATOM 2034 C CA . ARG A 1 262 ? 33.418 -8.158 -33.843 1.00 96.88 262 ARG A CA 1
ATOM 2035 C C . ARG A 1 262 ? 34.514 -7.132 -34.129 1.00 96.88 262 ARG A C 1
ATOM 2037 O O . ARG A 1 262 ? 34.875 -6.945 -35.290 1.00 96.88 262 ARG A O 1
ATOM 2044 N N . LEU A 1 263 ? 35.007 -6.446 -33.100 1.00 96.69 263 LEU A N 1
ATOM 2045 C CA . LEU A 1 263 ? 36.087 -5.472 -33.231 1.00 96.69 263 LEU A CA 1
ATOM 2046 C C . LEU A 1 263 ? 37.391 -6.158 -33.652 1.00 96.69 263 LEU A C 1
ATOM 2048 O O . LEU A 1 263 ? 37.994 -5.730 -34.630 1.00 96.69 263 LEU A O 1
ATOM 2052 N N . MET A 1 264 ? 37.744 -7.275 -33.014 1.00 97.19 264 MET A N 1
ATOM 2053 C CA . MET A 1 264 ? 38.908 -8.087 -33.385 1.00 97.19 264 MET A CA 1
ATOM 2054 C C . MET A 1 264 ? 38.831 -8.568 -34.843 1.00 97.19 264 MET A C 1
ATOM 2056 O O . MET A 1 264 ? 39.823 -8.532 -35.571 1.00 97.19 264 MET A O 1
ATOM 2060 N N . GLN A 1 265 ? 37.647 -8.979 -35.306 1.00 96.12 265 GLN A N 1
ATOM 2061 C CA . GLN A 1 265 ? 37.469 -9.405 -36.692 1.00 96.12 265 GLN A CA 1
ATOM 2062 C C . GLN A 1 265 ? 37.647 -8.252 -37.689 1.00 96.12 265 GLN A C 1
ATOM 2064 O O . GLN A 1 265 ? 38.295 -8.425 -38.719 1.00 96.12 265 GLN A O 1
ATOM 2069 N N . LEU A 1 266 ? 37.140 -7.058 -37.362 1.00 96.38 266 LEU A N 1
ATOM 2070 C CA . LEU A 1 266 ? 37.356 -5.860 -38.176 1.00 96.38 266 LEU A CA 1
ATOM 2071 C C . LEU A 1 266 ? 38.830 -5.432 -38.206 1.00 96.38 266 LEU A C 1
ATOM 2073 O O . LEU A 1 266 ? 39.307 -5.004 -39.254 1.00 96.38 266 LEU A O 1
ATOM 2077 N N . GLU A 1 267 ? 39.552 -5.551 -37.091 1.00 95.56 267 GLU A N 1
ATOM 2078 C CA . GLU A 1 267 ? 40.994 -5.275 -37.029 1.00 95.56 267 GLU A CA 1
ATOM 2079 C C . GLU A 1 267 ? 41.794 -6.245 -37.909 1.00 95.56 267 GLU A C 1
ATOM 2081 O O . GLU A 1 267 ? 42.671 -5.813 -38.661 1.00 95.56 267 GLU A O 1
ATOM 2086 N N . MET A 1 268 ? 41.453 -7.538 -37.888 1.00 95.94 268 MET A N 1
ATOM 2087 C CA . MET A 1 268 ? 42.071 -8.541 -38.759 1.00 95.94 268 MET A CA 1
ATOM 2088 C C . MET A 1 268 ? 41.803 -8.249 -40.243 1.00 95.94 268 MET A C 1
ATOM 2090 O O . MET A 1 268 ? 42.732 -8.263 -41.053 1.00 95.94 268 MET A O 1
ATOM 2094 N N . ASP A 1 269 ? 40.555 -7.937 -40.603 1.00 95.56 269 ASP A N 1
ATOM 2095 C CA . ASP A 1 269 ? 40.179 -7.593 -41.979 1.00 95.56 269 ASP A CA 1
ATOM 2096 C C . ASP A 1 269 ? 40.893 -6.323 -42.470 1.00 95.56 269 ASP A C 1
ATOM 2098 O O . ASP A 1 269 ? 41.324 -6.258 -43.626 1.00 95.56 269 ASP A O 1
ATOM 2102 N N . LEU A 1 270 ? 41.044 -5.314 -41.603 1.00 94.62 270 LEU A N 1
ATOM 2103 C CA . LEU A 1 270 ? 41.801 -4.097 -41.906 1.00 94.62 270 LEU A CA 1
ATOM 2104 C C . LEU A 1 270 ? 43.280 -4.403 -42.148 1.00 94.62 270 LEU A C 1
ATOM 2106 O O . LEU A 1 270 ? 43.816 -3.961 -43.161 1.00 94.62 270 LEU A O 1
ATOM 2110 N N . SER A 1 271 ? 43.906 -5.202 -41.281 1.00 95.12 271 SER A N 1
ATOM 2111 C CA . SER A 1 271 ? 45.315 -5.588 -41.418 1.00 95.12 271 SER A CA 1
ATOM 2112 C C . SER A 1 271 ? 45.582 -6.366 -42.712 1.00 95.12 271 SER A C 1
ATOM 2114 O O . SER A 1 271 ? 46.543 -6.067 -43.423 1.00 95.12 271 SER A O 1
ATOM 2116 N N . MET A 1 272 ? 44.702 -7.308 -43.079 1.00 93.75 272 MET A N 1
ATOM 2117 C CA . MET A 1 272 ? 44.804 -8.024 -44.359 1.00 93.75 272 MET A CA 1
ATOM 2118 C C . MET A 1 272 ? 44.659 -7.089 -45.561 1.00 93.75 272 MET A C 1
ATOM 2120 O O . MET A 1 272 ? 45.323 -7.257 -46.582 1.00 93.75 272 MET A O 1
ATOM 2124 N N . ARG A 1 273 ? 43.763 -6.103 -45.470 1.00 92.88 273 ARG A N 1
ATOM 2125 C CA . ARG A 1 273 ? 43.548 -5.143 -46.553 1.00 92.88 273 ARG A CA 1
ATOM 2126 C C . ARG A 1 273 ? 44.720 -4.176 -46.701 1.00 92.88 273 ARG A C 1
ATOM 2128 O O . ARG A 1 273 ? 45.028 -3.780 -47.820 1.00 92.88 273 ARG A O 1
ATOM 2135 N N . GLU A 1 274 ? 45.354 -3.804 -45.594 1.00 93.38 274 GLU A N 1
ATOM 2136 C CA . GLU A 1 274 ? 46.554 -2.967 -45.571 1.00 93.38 274 GLU A CA 1
ATOM 2137 C C . GLU A 1 274 ? 47.736 -3.684 -46.232 1.00 93.38 274 GLU A C 1
ATOM 2139 O O . GLU A 1 274 ? 48.306 -3.144 -47.175 1.00 93.38 274 GLU A O 1
ATOM 2144 N N . THR A 1 275 ? 47.995 -4.947 -45.875 1.00 89.75 275 THR A N 1
ATOM 2145 C CA . THR A 1 275 ? 49.028 -5.771 -46.540 1.00 89.75 275 THR A CA 1
ATOM 2146 C C . THR A 1 275 ? 48.754 -5.958 -48.032 1.00 89.75 275 THR A C 1
ATOM 2148 O O . THR A 1 275 ? 49.653 -5.788 -48.847 1.00 89.75 275 THR A O 1
ATOM 2151 N N . GLN A 1 276 ? 47.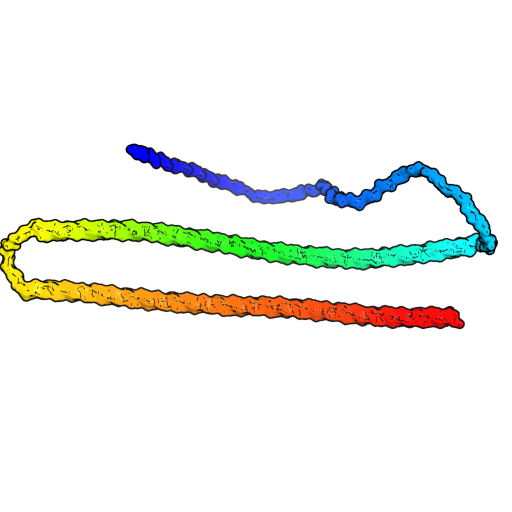502 -6.215 -48.430 1.00 88.56 276 GLN A N 1
ATOM 2152 C CA . GLN A 1 276 ? 47.136 -6.290 -49.853 1.00 88.56 276 GLN A CA 1
ATOM 2153 C C . GLN A 1 276 ? 47.375 -4.981 -50.615 1.00 88.56 276 GLN A C 1
ATOM 2155 O O . GLN A 1 276 ? 47.623 -5.016 -51.820 1.00 88.56 276 GLN A O 1
ATOM 2160 N N . MET A 1 277 ? 47.234 -3.831 -49.952 1.00 87.69 277 MET A N 1
ATOM 2161 C CA . MET A 1 277 ? 47.519 -2.533 -50.561 1.00 87.69 277 MET A CA 1
ATOM 2162 C C . MET A 1 277 ? 49.025 -2.282 -50.647 1.00 87.69 277 MET A C 1
ATOM 2164 O O . MET A 1 277 ? 49.479 -1.779 -51.670 1.00 87.69 277 MET A O 1
ATOM 2168 N N . GLU A 1 278 ? 49.796 -2.649 -49.622 1.00 84.56 278 GLU A N 1
ATOM 2169 C CA . GLU A 1 278 ? 51.262 -2.569 -49.645 1.00 84.56 278 GLU A CA 1
ATOM 2170 C C . GLU A 1 278 ? 51.854 -3.448 -50.759 1.00 84.56 278 GLU A C 1
ATOM 2172 O O . GLU A 1 278 ? 52.667 -2.963 -51.544 1.00 84.56 278 GLU A O 1
ATOM 2177 N N . ASP A 1 279 ? 51.356 -4.677 -50.925 1.00 79.81 279 ASP A N 1
ATOM 2178 C CA . ASP A 1 279 ? 51.767 -5.602 -51.993 1.00 79.81 279 ASP A CA 1
ATOM 2179 C C . ASP A 1 279 ? 51.384 -5.125 -53.409 1.00 79.81 279 ASP A C 1
ATOM 2181 O O . ASP A 1 279 ? 51.964 -5.577 -54.391 1.00 79.81 279 ASP A O 1
ATOM 2185 N N . GLN A 1 280 ? 50.400 -4.227 -53.548 1.00 71.75 280 GLN A N 1
ATOM 2186 C CA . GLN A 1 280 ? 50.032 -3.613 -54.837 1.00 71.75 280 GLN A CA 1
ATOM 2187 C C . GLN A 1 280 ? 50.856 -2.365 -55.171 1.00 71.75 280 GLN A C 1
ATOM 2189 O O . GLN A 1 280 ? 50.812 -1.888 -56.308 1.00 71.75 280 GLN A O 1
ATOM 2194 N N . VAL A 1 281 ? 51.542 -1.797 -54.179 1.00 68.44 281 VAL A N 1
ATOM 2195 C CA . VAL A 1 281 ? 52.365 -0.589 -54.316 1.00 68.44 281 VAL A CA 1
ATOM 2196 C C . VAL A 1 281 ? 53.854 -0.937 -54.483 1.00 68.44 281 VAL A C 1
ATOM 2198 O O . VAL A 1 281 ? 54.601 -0.105 -55.002 1.00 68.44 281 VAL A O 1
ATOM 2201 N N . ALA A 1 282 ? 54.269 -2.146 -54.089 1.00 52.59 282 ALA A N 1
ATOM 2202 C CA . ALA A 1 282 ? 55.598 -2.721 -54.328 1.00 52.59 282 ALA A CA 1
ATOM 2203 C C . ALA A 1 282 ? 55.747 -3.322 -55.740 1.00 52.59 282 ALA A C 1
ATOM 2205 O O . ALA A 1 282 ? 56.871 -3.226 -56.289 1.00 52.59 282 ALA A O 1
#

Sequence (282 aa):
MNVATRSRAKGGNTGTAQSTPNSTETPSEAEATSIADQTGDSKAQSQQTNTPADDESASISIPAQNIRHFKEQVVNTSRLLKVFSDQEKELAKAKAELAKHSDESKRMHTAYQSLQREIDTRARELAKANAETENARSLLVLREEELSRVRGLKEDLEARIAELSQAAPVVEQATPPRSPNVMLVEEIERLKRELEAKEGSLKSLRISRDAIRSTTKAEIMSIQAKYAREQKAMVQRQEREMAEHRASLAGKESELDQQQERLMQLEMDLSMRETQMEDQVA

Foldseek 3Di:
DDDDDDDDDDDDDDDDDDDDDDDDDDDDDDDDDDDDDDDDDDDDDDDDDDDDDDDDCPPCDPVNVVVVVVVVVVVVVVVVVVVVVVVVVVVVVVVVVVVVVVVVVVVVVVVVVVVVVVVVVVVVVVVVVVVVVVVVVVVVVVVVVVVVVVVVVVVVVVVVVVVCVVVPDPPPPPPPPCPPVNVVVVVVVVVVVVVVVVVVVVVVVVVVVVVVVVVVVVVVVVVVVVVVVVVVVVVVVVVVVVVVVVVVVVVVVVVVVVVVVVVVVVVVVVVVVVVVVVVVVD

pLDDT: mean 79.43, std 23.61, range [30.8, 97.38]

Secondary structure (DSSP, 8-state):
-------------------------------------------------------------HHHHHHHHHHHHHHHHHHHHHHHHHHHHHHHHHHHHHHHHHHHHHHHHHHHHHHHHHHHHHHHHHHHHHHHHHHHHHHHHHHHHHHHHHHHHHHHHHHHHHHHHHHS------S----HHHHHHHHHHHHHHHHHHHHHHHHHHHHHHHHHHHHHHHHHHHHHHHHHHHHHHHHHHHHHHHHHHHHHHHHHHHHHHHHHHHHHHHHHHHHHHHHHHHHHH-

Organism: NCBI:txid2650707